Protein AF-A0A8T3XER1-F1 (afdb_monomer)

Nearest PDB structures (foldseek):
  1ex0-assembly1_B  TM=6.514E-01  e=1.470E-06  Homo sapiens
  5mhl-assembly2_B  TM=4.879E-01  e=1.100E-05  Homo sapiens
  4kty-assembly2_B  TM=4.426E-01  e=3.557E-06  Homo sapiens
  7som-assembly1_E  TM=2.832E-01  e=5.866E-04  Chlamydomonas reinhardtii
  7ad7-assembly1_A  TM=4.306E-01  e=9.629E-03  Homo sapiens

Foldseek 3Di:
DQQDPAKWAFKWKWKDQQLPDIRTDPDTPGIDGHPGDDDDDDDDDHPDFDKTWMKIKMWTATPNDIDIDMDTDIDGGDPPLLKDKDPWDFPDDFAQKTKIKIKMFRQDQAKQWQKWKWKDFQVDIDIDPDGDIAHHGGMDMDMDIDGHPDFAKGKMKIKMDSPVHIDIDIDIDGRAQKDKDDFDWPDADAQKTKTKIKIFGRDQAKQWFKWKWKAFQLPDIDTDPDGDIAHHGRMDMDIDIDGHPDWAKTWMKMWMDRPPHIDMDTDIDGHD

Secondary structure (DSSP, 8-state):
---SSS-EEEEEEEEE-SSS-EEEPSS-EEEE-TT-----------SSSEEEEEEEEEEEEETTEEEEEEEEEEEEES---SEEEEEEEEEEEETTEEEEEEEEEE-SSS-EEEEEEEEE-SS-EEE-SS-EEE-TT-EEEEEEEEE-SS-EEEEEEEEEE-SS-EEEEEEEEEE-SEEEEEEEEEEEETTEEEEEEEEEE-SSS-EEEEEEEEE-SSS-EEE-SS-EEE-TT-EEEEEEEEE-SSSEEEEEEEEEEETTEEEEEEEEEEE-

Structure (mmCIF, N/CA/C/O backbone):
data_AF-A0A8T3XER1-F1
#
_entry.id   AF-A0A8T3XER1-F1
#
loop_
_atom_site.group_PDB
_atom_site.id
_atom_site.type_symbol
_atom_site.label_atom_id
_atom_site.label_alt_id
_atom_site.label_comp_id
_atom_site.label_asym_id
_atom_site.label_entity_id
_atom_site.label_seq_id
_atom_site.pdbx_PDB_ins_code
_atom_site.Cartn_x
_atom_site.Cartn_y
_atom_site.Cartn_z
_atom_site.occupancy
_atom_site.B_iso_or_equiv
_atom_site.auth_seq_id
_atom_site.auth_comp_id
_atom_site.auth_asym_id
_atom_site.auth_atom_id
_atom_site.pdbx_PDB_model_num
ATOM 1 N N . MET A 1 1 ? 12.034 -6.762 -49.547 1.00 88.69 1 MET A N 1
ATOM 2 C CA . MET A 1 1 ? 11.365 -6.343 -50.797 1.00 88.69 1 MET A CA 1
ATOM 3 C C . MET A 1 1 ? 12.414 -6.376 -51.888 1.00 88.69 1 MET A C 1
ATOM 5 O O . MET A 1 1 ? 13.534 -5.979 -51.597 1.00 88.69 1 MET A O 1
ATOM 9 N N . ASN A 1 2 ? 12.094 -6.878 -53.079 1.00 94.44 2 ASN A N 1
ATOM 10 C CA . ASN A 1 2 ? 12.934 -6.652 -54.251 1.00 94.44 2 ASN A CA 1
ATOM 11 C C . ASN A 1 2 ? 12.568 -5.288 -54.853 1.00 94.44 2 ASN A C 1
ATOM 13 O O . ASN A 1 2 ? 11.586 -5.179 -55.578 1.00 94.44 2 ASN A O 1
ATOM 17 N N . ASP A 1 3 ? 13.325 -4.253 -54.511 1.00 93.25 3 ASP A N 1
ATOM 18 C CA . ASP A 1 3 ? 13.179 -2.882 -55.016 1.00 93.25 3 ASP A CA 1
ATOM 19 C C . ASP A 1 3 ? 14.066 -2.599 -56.246 1.00 93.25 3 ASP A C 1
ATOM 21 O O . ASP A 1 3 ? 14.159 -1.463 -56.712 1.00 93.25 3 ASP A O 1
ATOM 25 N N . GLY A 1 4 ? 14.723 -3.634 -56.784 1.00 92.69 4 GLY A N 1
ATOM 26 C CA . GLY A 1 4 ? 15.529 -3.554 -57.996 1.00 92.69 4 GLY A CA 1
ATOM 27 C C . GLY A 1 4 ? 14.704 -3.611 -59.285 1.00 92.69 4 GLY A C 1
ATOM 28 O O . GLY A 1 4 ? 13.484 -3.737 -59.282 1.00 92.69 4 GLY A O 1
ATOM 29 N N . ASN A 1 5 ? 15.394 -3.573 -60.429 1.00 95.38 5 ASN A N 1
ATOM 30 C CA . ASN A 1 5 ? 14.759 -3.563 -61.757 1.00 95.38 5 ASN A CA 1
ATOM 31 C C . ASN A 1 5 ? 14.621 -4.956 -62.400 1.00 95.38 5 ASN A C 1
ATOM 33 O O . ASN A 1 5 ? 14.103 -5.074 -63.510 1.00 95.38 5 ASN A O 1
ATOM 37 N N . THR A 1 6 ? 15.102 -6.012 -61.742 1.00 97.19 6 THR A N 1
ATOM 38 C CA . THR A 1 6 ? 15.007 -7.399 -62.221 1.00 97.19 6 THR A CA 1
ATOM 39 C C . THR A 1 6 ? 14.691 -8.360 -61.088 1.00 97.19 6 THR A C 1
ATOM 41 O O . THR A 1 6 ? 14.858 -8.028 -59.918 1.00 97.19 6 THR A O 1
ATOM 44 N N . ALA A 1 7 ? 14.218 -9.559 -61.436 1.00 97.19 7 ALA A N 1
ATOM 45 C CA . ALA A 1 7 ? 13.966 -10.604 -60.454 1.00 97.19 7 ALA A CA 1
ATOM 46 C C . ALA A 1 7 ? 15.263 -11.018 -59.739 1.00 97.19 7 ALA A C 1
ATOM 48 O O . ALA A 1 7 ? 16.323 -11.107 -60.366 1.00 97.19 7 ALA A O 1
ATOM 49 N N . VAL A 1 8 ? 15.149 -11.297 -58.442 1.00 98.00 8 VAL A N 1
ATOM 50 C CA . VAL A 1 8 ? 16.215 -11.886 -57.626 1.00 98.00 8 VAL A CA 1
ATOM 51 C C . VAL A 1 8 ? 15.850 -13.342 -57.375 1.00 98.00 8 VAL A C 1
ATOM 53 O O . VAL A 1 8 ? 14.725 -13.627 -56.969 1.00 98.00 8 VAL A O 1
ATOM 56 N N . VAL A 1 9 ? 16.776 -14.261 -57.627 1.00 97.69 9 VAL A N 1
ATOM 57 C CA . VAL A 1 9 ? 16.600 -15.705 -57.424 1.00 97.69 9 VAL A CA 1
ATOM 58 C C . VAL A 1 9 ? 17.562 -16.231 -56.370 1.00 97.69 9 VAL A C 1
ATOM 60 O O . VAL A 1 9 ? 18.525 -15.551 -56.018 1.00 97.69 9 VAL A O 1
ATOM 63 N N . ASP A 1 10 ? 17.301 -17.444 -55.888 1.00 96.62 10 ASP A N 1
ATOM 64 C CA . ASP A 1 10 ? 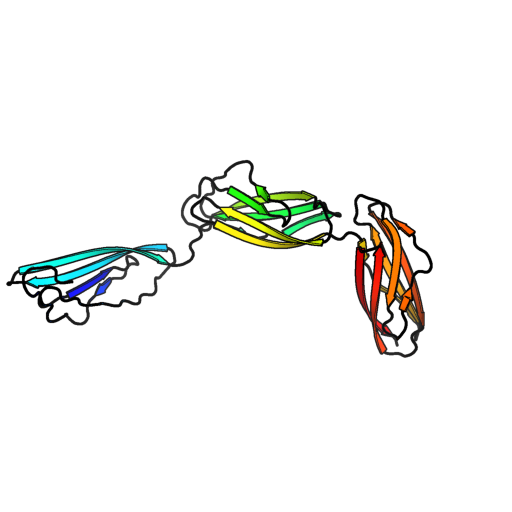18.176 -18.162 -54.953 1.00 96.62 10 ASP A CA 1
ATOM 65 C C . ASP A 1 10 ? 18.495 -17.354 -53.683 1.00 96.62 10 ASP A C 1
ATOM 67 O O . ASP A 1 10 ? 19.646 -17.166 -53.291 1.00 96.62 10 ASP A O 1
ATOM 71 N N . ILE A 1 11 ? 17.450 -16.793 -53.072 1.00 97.69 11 ILE A N 1
ATOM 72 C CA . ILE A 1 11 ? 17.601 -15.880 -51.942 1.00 97.69 11 ILE A CA 1
ATOM 73 C C . ILE A 1 11 ? 17.789 -16.690 -50.657 1.00 97.69 11 ILE A C 1
ATOM 75 O O . ILE A 1 11 ? 16.891 -17.415 -50.217 1.00 97.69 11 ILE A O 1
ATOM 79 N N . GLN A 1 12 ? 18.944 -16.502 -50.033 1.00 97.56 12 GLN A N 1
ATOM 80 C CA . GLN A 1 12 ? 19.301 -16.975 -48.702 1.00 97.56 12 GLN A CA 1
ATOM 81 C C . GLN A 1 12 ? 19.206 -15.839 -47.694 1.00 97.56 12 GLN A C 1
ATOM 83 O O . GLN A 1 12 ? 19.375 -14.668 -48.038 1.00 97.56 12 GLN A O 1
ATOM 88 N N . TRP A 1 13 ? 18.959 -16.175 -46.434 1.00 97.25 13 TRP A N 1
ATOM 89 C CA . TRP A 1 13 ? 18.904 -15.190 -45.363 1.00 97.25 13 TRP A CA 1
ATOM 90 C C . TRP A 1 13 ? 19.497 -15.739 -44.073 1.00 97.25 13 TRP A C 1
ATOM 92 O O . TRP A 1 13 ? 19.532 -16.947 -43.843 1.00 97.25 13 TRP A O 1
ATOM 102 N N . TRP A 1 14 ? 19.952 -14.832 -43.221 1.00 98.06 14 TRP A N 1
ATOM 103 C CA . TRP A 1 14 ? 20.307 -15.138 -41.844 1.00 98.06 14 TRP A CA 1
ATOM 104 C C . TRP A 1 14 ? 19.897 -13.992 -40.926 1.00 98.06 14 TRP A C 1
ATOM 106 O O . TRP A 1 14 ? 19.756 -12.840 -41.348 1.00 98.06 14 TRP A O 1
ATOM 116 N N . PHE A 1 15 ? 19.681 -14.331 -39.663 1.00 97.81 15 PHE A N 1
ATOM 117 C CA . PHE A 1 15 ? 19.321 -13.409 -38.602 1.00 97.81 15 PHE A CA 1
ATOM 118 C C . PHE A 1 15 ? 20.239 -13.640 -37.408 1.00 97.81 15 PHE A C 1
ATOM 120 O O . PHE A 1 15 ? 20.219 -14.704 -36.792 1.00 97.81 15 PHE A O 1
ATOM 127 N N . ASP A 1 16 ? 21.067 -12.649 -37.112 1.00 98.12 16 ASP A N 1
ATOM 128 C CA . ASP A 1 16 ? 21.936 -12.638 -35.942 1.00 98.12 16 ASP A CA 1
ATOM 129 C C . ASP A 1 16 ? 21.168 -12.022 -34.775 1.00 98.12 16 ASP A C 1
ATOM 131 O O . ASP A 1 16 ? 20.737 -10.865 -34.845 1.00 98.12 16 ASP A O 1
ATOM 135 N N . THR A 1 17 ? 20.957 -12.813 -33.722 1.00 96.69 17 THR A N 1
ATOM 136 C CA . THR A 1 17 ? 20.236 -12.375 -32.522 1.00 96.69 17 THR A CA 1
ATOM 137 C C . THR A 1 17 ? 21.099 -11.484 -31.633 1.00 96.69 17 THR A C 1
ATOM 139 O O . THR A 1 17 ? 20.572 -10.854 -30.718 1.00 96.69 17 THR A O 1
ATOM 142 N N . ASN A 1 18 ? 22.415 -11.436 -31.882 1.00 96.81 18 ASN A N 1
ATOM 143 C CA . ASN A 1 18 ? 23.423 -10.833 -31.016 1.00 96.81 18 ASN A CA 1
ATOM 144 C C . ASN A 1 18 ? 23.404 -11.394 -29.576 1.00 96.81 18 ASN A C 1
ATOM 146 O O . ASN A 1 18 ? 23.898 -10.765 -28.645 1.00 96.81 18 ASN A O 1
ATOM 150 N N . ASP A 1 19 ? 22.850 -12.599 -29.412 1.00 96.00 19 ASP A N 1
ATOM 151 C CA . ASP A 1 19 ? 22.822 -13.409 -28.189 1.00 96.00 19 ASP A CA 1
ATOM 152 C C . ASP A 1 19 ? 23.637 -14.698 -28.404 1.00 96.00 19 ASP A C 1
ATOM 154 O O . ASP A 1 19 ? 23.241 -15.806 -28.055 1.00 96.00 19 ASP A O 1
ATOM 158 N N . SER A 1 20 ? 24.778 -14.564 -29.088 1.00 95.38 20 SER A N 1
ATOM 159 C CA . SER A 1 20 ? 25.648 -15.679 -29.503 1.00 95.38 20 SER A CA 1
ATOM 160 C C . SER A 1 20 ? 24.972 -16.731 -30.400 1.00 95.38 20 SER A C 1
ATOM 162 O O . SER A 1 20 ? 25.466 -17.855 -30.515 1.00 95.38 20 SER A O 1
ATOM 164 N N . HIS A 1 21 ? 23.865 -16.379 -31.064 1.00 96.69 21 HIS A N 1
ATOM 165 C CA . HIS A 1 21 ? 23.119 -17.280 -31.938 1.00 96.69 21 HIS A CA 1
ATOM 166 C C . HIS A 1 21 ? 22.795 -16.631 -33.291 1.00 96.69 21 HIS A C 1
ATOM 168 O O . HIS A 1 21 ? 22.324 -15.499 -33.364 1.00 96.69 21 HIS A O 1
ATOM 174 N N . ILE A 1 22 ? 23.025 -17.373 -34.379 1.00 97.44 22 ILE A N 1
ATOM 175 C CA . ILE A 1 22 ? 22.662 -16.966 -35.743 1.00 97.44 22 ILE A CA 1
ATOM 176 C C . ILE A 1 22 ? 21.699 -17.999 -36.316 1.00 97.44 22 ILE A C 1
ATOM 178 O O . ILE A 1 22 ? 22.026 -19.182 -36.429 1.00 97.44 22 ILE A O 1
ATOM 182 N N . ILE A 1 23 ? 20.524 -17.530 -36.723 1.00 97.50 23 ILE A N 1
ATOM 183 C CA . ILE A 1 23 ? 19.476 -18.339 -37.341 1.00 97.50 23 ILE A CA 1
ATOM 184 C C . ILE A 1 23 ? 19.619 -18.208 -38.855 1.00 97.50 23 ILE A C 1
ATOM 186 O O . ILE A 1 23 ? 19.496 -17.115 -39.402 1.00 97.50 23 ILE A O 1
ATOM 190 N N . ASN A 1 24 ? 19.891 -19.317 -39.539 1.00 97.50 24 ASN A N 1
ATOM 191 C CA . ASN A 1 24 ? 20.076 -19.353 -40.991 1.00 97.50 24 ASN A CA 1
ATOM 192 C C . ASN A 1 24 ? 18.822 -19.882 -41.696 1.00 97.50 24 ASN A C 1
ATOM 194 O O . ASN A 1 24 ? 18.088 -20.705 -41.145 1.00 97.50 24 ASN A O 1
ATOM 198 N N . SER A 1 25 ? 18.615 -19.466 -42.945 1.00 95.19 25 SER A N 1
ATOM 199 C CA . SER A 1 25 ? 17.579 -20.019 -43.813 1.00 95.19 25 SER A CA 1
ATOM 200 C C . SER A 1 25 ? 17.773 -21.522 -44.013 1.00 95.19 25 SER A C 1
ATOM 202 O O . SER A 1 25 ? 18.847 -21.963 -44.421 1.00 95.19 25 SER A O 1
ATOM 204 N N . THR A 1 26 ? 16.722 -22.309 -43.788 1.00 92.12 26 THR A N 1
ATOM 205 C CA . THR A 1 26 ? 16.711 -23.754 -44.079 1.00 92.12 26 THR A CA 1
ATOM 206 C C . THR A 1 26 ? 16.239 -24.069 -45.497 1.00 92.12 26 THR A C 1
ATOM 208 O O . THR A 1 26 ? 16.515 -25.150 -46.014 1.00 92.12 26 THR A O 1
ATOM 211 N N . ILE A 1 27 ? 15.531 -23.130 -46.130 1.00 90.00 27 ILE A N 1
ATOM 212 C CA . ILE A 1 27 ? 15.025 -23.218 -47.500 1.00 90.00 27 ILE A CA 1
ATOM 213 C C . ILE A 1 27 ? 15.256 -21.865 -48.174 1.00 90.00 27 ILE A C 1
ATOM 215 O O . ILE A 1 27 ? 14.917 -20.822 -47.607 1.00 90.00 27 ILE A O 1
ATOM 219 N N . ASN A 1 28 ? 15.808 -21.890 -49.387 1.00 91.75 28 ASN A N 1
ATOM 220 C CA . ASN A 1 28 ? 16.001 -20.687 -50.191 1.00 91.75 28 ASN A CA 1
ATOM 221 C C . ASN A 1 28 ? 14.649 -20.202 -50.733 1.00 91.75 28 ASN A C 1
ATOM 223 O O . ASN A 1 28 ? 13.819 -20.998 -51.184 1.00 91.75 28 ASN A O 1
ATOM 227 N N . ILE A 1 29 ? 14.439 -18.887 -50.753 1.00 94.81 29 ILE A N 1
ATOM 228 C CA . ILE A 1 29 ? 13.314 -18.300 -51.482 1.00 94.81 29 ILE A CA 1
ATOM 229 C C . ILE A 1 29 ? 13.694 -18.328 -52.965 1.00 94.81 29 ILE A C 1
ATOM 231 O O . ILE A 1 29 ? 14.659 -17.689 -53.387 1.00 94.81 29 ILE A O 1
ATOM 235 N N . SER A 1 30 ? 12.953 -19.117 -53.742 1.00 93.62 30 SER A N 1
ATOM 236 C CA . SER A 1 30 ? 13.294 -19.446 -55.132 1.00 93.62 30 SER A CA 1
ATOM 237 C C . SER A 1 30 ? 13.417 -18.213 -56.030 1.00 93.62 30 SER A C 1
ATOM 239 O O . SER A 1 30 ? 14.391 -18.100 -56.775 1.00 93.62 30 SER A O 1
ATOM 241 N N . SER A 1 31 ? 12.471 -17.276 -55.935 1.00 96.38 31 SER A N 1
ATOM 242 C CA . SER A 1 31 ? 12.511 -16.006 -56.658 1.00 96.38 31 SER A CA 1
ATOM 243 C C . SER A 1 31 ? 11.628 -14.936 -56.021 1.00 96.38 31 SER A C 1
ATOM 245 O O . SER A 1 31 ? 10.566 -15.256 -55.493 1.00 96.38 31 SER A O 1
ATOM 247 N N . LEU A 1 32 ? 12.024 -13.672 -56.162 1.00 97.12 32 LEU A N 1
ATOM 248 C CA . LEU A 1 32 ? 11.175 -12.495 -55.978 1.00 97.12 32 LEU A CA 1
ATOM 249 C C . LEU A 1 32 ? 11.201 -11.655 -57.256 1.00 97.12 32 LEU A C 1
ATOM 251 O O . LEU A 1 32 ? 12.260 -11.152 -57.653 1.00 97.12 32 LEU A O 1
ATOM 255 N N . ALA A 1 33 ? 10.048 -11.475 -57.895 1.00 97.88 33 ALA A N 1
ATOM 256 C CA . ALA A 1 33 ? 9.898 -10.514 -58.979 1.00 97.88 33 ALA A CA 1
ATOM 257 C C . ALA A 1 33 ? 10.069 -9.075 -58.462 1.00 97.88 33 ALA A C 1
ATOM 259 O O . ALA A 1 33 ? 10.148 -8.817 -57.259 1.00 97.88 33 ALA A O 1
ATOM 260 N N . VAL A 1 34 ? 10.165 -8.123 -59.389 1.00 97.25 34 VAL A N 1
ATOM 261 C CA . VAL A 1 34 ? 10.262 -6.698 -59.048 1.00 97.25 34 VAL A CA 1
ATOM 262 C C . VAL A 1 34 ? 9.046 -6.289 -58.213 1.00 97.25 34 VAL A C 1
ATOM 264 O O . VAL A 1 34 ? 7.913 -6.599 -58.577 1.00 97.25 34 VAL A O 1
ATOM 267 N N . ASN A 1 35 ? 9.291 -5.588 -57.108 1.00 95.12 35 ASN A N 1
ATOM 268 C CA . ASN A 1 35 ? 8.325 -5.160 -56.092 1.00 95.12 35 ASN A CA 1
ATOM 269 C C . ASN A 1 35 ? 7.678 -6.278 -55.256 1.00 95.12 35 ASN A C 1
ATOM 271 O O . ASN A 1 35 ? 6.804 -5.990 -54.437 1.00 95.12 35 ASN A O 1
ATOM 275 N N . GLU A 1 36 ? 8.106 -7.535 -55.390 1.00 97.62 36 GLU A N 1
ATOM 276 C CA . GLU A 1 36 ? 7.633 -8.597 -54.503 1.00 97.62 36 GLU A CA 1
ATOM 277 C C . GLU A 1 36 ? 8.350 -8.586 -53.146 1.00 97.62 36 GLU A C 1
ATOM 279 O O . GLU A 1 36 ? 9.476 -8.097 -52.967 1.00 97.62 36 GLU A O 1
ATOM 284 N N . MET A 1 37 ? 7.670 -9.149 -52.150 1.00 95.44 37 MET A N 1
ATOM 285 C CA . MET A 1 37 ? 8.154 -9.262 -50.782 1.00 95.44 37 MET A CA 1
ATOM 286 C C . MET A 1 37 ? 8.060 -10.708 -50.315 1.00 95.44 37 MET A C 1
ATOM 288 O O . MET A 1 37 ? 7.047 -11.369 -50.517 1.00 95.44 37 MET A O 1
ATOM 292 N N . ALA A 1 38 ? 9.100 -11.160 -49.624 1.00 94.12 38 ALA A N 1
ATOM 293 C CA . ALA A 1 38 ? 9.028 -12.322 -48.756 1.00 94.12 38 ALA A CA 1
ATOM 294 C C . ALA A 1 38 ? 8.971 -11.854 -47.302 1.00 94.12 38 ALA A C 1
ATOM 296 O O . ALA A 1 38 ? 9.639 -10.883 -46.933 1.00 94.12 38 ALA A O 1
ATOM 297 N N . PHE A 1 39 ? 8.202 -12.572 -46.489 1.00 93.75 39 PHE A N 1
ATOM 298 C CA . PHE A 1 39 ? 8.164 -12.398 -45.044 1.00 93.75 39 PHE A CA 1
ATOM 299 C C . PHE A 1 39 ? 8.847 -13.590 -44.386 1.00 93.75 39 PHE A C 1
ATOM 301 O O . PHE A 1 39 ? 8.585 -14.738 -44.742 1.00 93.75 39 PHE A O 1
ATOM 308 N N . VAL A 1 40 ? 9.719 -13.302 -43.426 1.00 92.31 40 VAL A N 1
ATOM 309 C CA . VAL A 1 40 ? 10.370 -14.301 -42.582 1.00 92.31 40 VAL A CA 1
ATOM 310 C C . VAL A 1 40 ? 9.987 -13.975 -41.147 1.00 92.31 40 VAL A C 1
ATOM 312 O O . VAL A 1 40 ? 10.182 -12.847 -40.698 1.00 92.31 40 VAL A O 1
ATOM 315 N N . TYR A 1 41 ? 9.424 -14.957 -40.453 1.00 93.50 41 TYR A N 1
ATOM 316 C CA . TYR A 1 41 ? 9.078 -14.858 -39.040 1.00 93.50 41 TYR A CA 1
ATOM 317 C C . TYR A 1 41 ? 10.077 -15.681 -38.244 1.00 93.50 41 TYR A C 1
ATOM 319 O O . TYR A 1 41 ? 10.389 -16.812 -38.618 1.00 93.50 41 TYR A O 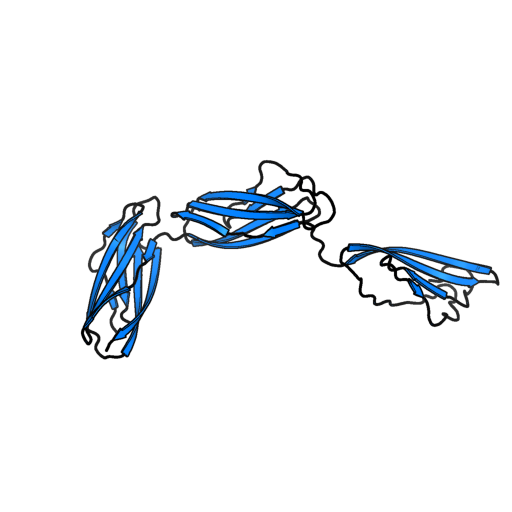1
ATOM 327 N N . ILE A 1 42 ? 10.587 -15.094 -37.169 1.00 93.69 42 ILE A N 1
ATOM 328 C CA . ILE A 1 42 ? 11.603 -15.702 -36.322 1.00 93.69 42 ILE A CA 1
ATOM 329 C C . ILE A 1 42 ? 11.103 -15.618 -34.892 1.00 93.69 42 ILE A C 1
ATOM 331 O O . ILE A 1 42 ? 10.774 -14.539 -34.405 1.00 93.69 42 ILE A O 1
ATOM 335 N N . GLU A 1 43 ? 11.056 -16.769 -34.240 1.00 94.62 43 GLU A N 1
ATOM 336 C CA . GLU A 1 43 ? 10.831 -16.884 -32.809 1.00 94.62 43 GLU A CA 1
ATOM 337 C C . GLU A 1 43 ? 12.159 -17.275 -32.163 1.00 94.62 43 GLU A C 1
ATOM 339 O O . GLU A 1 43 ? 12.836 -18.197 -32.623 1.00 94.62 43 GLU A O 1
ATOM 344 N N . TYR A 1 44 ? 12.560 -16.542 -31.130 1.00 95.62 44 TYR A N 1
ATOM 345 C CA . TYR A 1 44 ? 13.811 -16.780 -30.423 1.00 95.62 44 TYR A CA 1
ATOM 346 C C . TYR A 1 44 ? 13.647 -16.449 -28.940 1.00 95.62 44 TYR A C 1
ATOM 348 O O . TYR A 1 44 ? 13.154 -15.377 -28.588 1.00 95.62 44 TYR A O 1
ATOM 356 N N . ASN A 1 45 ? 14.088 -17.369 -28.082 1.00 94.12 45 ASN A N 1
ATOM 357 C CA . ASN A 1 45 ? 14.141 -17.174 -26.638 1.00 94.12 45 ASN A CA 1
ATOM 358 C C . ASN A 1 45 ? 15.550 -16.731 -26.257 1.00 94.12 45 ASN A C 1
ATOM 360 O O . ASN A 1 45 ? 16.483 -17.529 -26.318 1.00 94.12 45 ASN A O 1
ATOM 364 N N . TYR A 1 46 ? 15.686 -15.471 -25.863 1.00 93.38 46 TYR A N 1
ATOM 365 C CA . TYR A 1 46 ? 16.967 -14.921 -25.437 1.00 93.38 46 TYR A CA 1
ATOM 366 C C . TYR A 1 46 ? 17.445 -15.544 -24.126 1.00 93.38 46 TYR A C 1
ATOM 368 O O . TYR A 1 46 ? 16.650 -15.842 -23.231 1.00 93.38 46 TYR A O 1
ATOM 376 N N . SER A 1 47 ? 18.760 -15.719 -24.021 1.00 90.38 47 SER A N 1
ATOM 377 C CA . SER A 1 47 ? 19.417 -16.363 -22.884 1.00 90.38 47 SER A CA 1
ATOM 378 C C . SER A 1 47 ? 19.427 -15.504 -21.612 1.00 90.38 47 SER A C 1
ATOM 380 O O . SER A 1 47 ? 19.536 -16.039 -20.507 1.00 90.38 47 SER A O 1
ATOM 382 N N . SER A 1 48 ? 19.269 -14.183 -21.750 1.00 84.25 48 SER A N 1
ATOM 383 C CA . SER A 1 48 ? 19.184 -13.227 -20.646 1.00 84.25 48 SER A CA 1
ATOM 384 C C . SER A 1 48 ? 18.298 -12.028 -20.986 1.00 84.25 48 SER A C 1
ATOM 386 O O . SER A 1 48 ? 17.968 -11.777 -22.147 1.00 84.25 48 SER A O 1
ATOM 388 N N . SER A 1 49 ? 17.945 -11.244 -19.964 1.00 81.25 49 SER A N 1
ATOM 389 C CA . SER A 1 49 ? 17.449 -9.886 -20.179 1.00 81.25 49 SER A CA 1
ATOM 390 C C . SER A 1 49 ? 18.563 -8.985 -20.719 1.00 81.25 49 SER A C 1
ATOM 392 O O . SER A 1 49 ? 19.752 -9.260 -20.527 1.00 81.25 49 SER A O 1
ATOM 394 N N . GLY A 1 50 ? 18.187 -7.914 -21.415 1.00 79.38 50 GLY A N 1
ATOM 395 C CA . GLY A 1 50 ? 19.136 -6.961 -21.982 1.00 79.38 50 GLY A CA 1
ATOM 396 C C . GLY A 1 50 ? 18.655 -6.309 -23.273 1.00 79.38 50 GLY A C 1
ATOM 397 O O . GLY A 1 50 ? 17.517 -6.491 -23.699 1.00 79.38 50 GLY A O 1
ATOM 398 N N . SER A 1 51 ? 19.546 -5.534 -23.887 1.00 85.06 51 SER A N 1
ATOM 399 C CA . SER A 1 51 ? 19.337 -4.894 -25.187 1.00 85.06 51 SER A CA 1
ATOM 400 C C . SER A 1 51 ? 20.259 -5.530 -26.226 1.00 85.06 51 SER A C 1
ATOM 402 O O . SER A 1 51 ? 21.476 -5.579 -26.037 1.00 85.06 51 SER A O 1
ATOM 404 N N . PHE A 1 52 ? 19.678 -6.029 -27.315 1.00 92.19 52 PHE A N 1
ATOM 405 C CA . PHE A 1 52 ? 20.363 -6.808 -28.342 1.00 92.19 52 PHE A CA 1
ATOM 406 C C . PHE A 1 52 ? 20.259 -6.113 -29.701 1.00 92.19 52 PHE A C 1
ATOM 408 O O . PHE A 1 52 ? 19.161 -5.826 -30.181 1.00 92.19 52 PHE A O 1
ATOM 415 N N . ASN A 1 53 ? 21.400 -5.864 -30.347 1.00 95.06 53 ASN A N 1
ATOM 416 C CA . ASN A 1 53 ? 21.453 -5.295 -31.695 1.00 95.06 53 ASN A CA 1
ATOM 417 C C . ASN A 1 53 ? 21.322 -6.405 -32.737 1.00 95.06 53 ASN A C 1
ATOM 419 O O . ASN A 1 53 ? 22.319 -6.932 -33.227 1.00 95.06 53 ASN A O 1
ATOM 423 N N . VAL A 1 54 ? 20.087 -6.768 -33.058 1.00 97.12 54 VAL A N 1
ATOM 424 C CA . VAL A 1 54 ? 19.795 -7.822 -34.027 1.00 97.12 54 VAL A CA 1
ATOM 425 C C . VAL A 1 54 ? 20.080 -7.366 -35.454 1.00 97.12 54 VAL A C 1
ATOM 427 O O . VAL A 1 54 ? 19.898 -6.193 -35.806 1.00 97.12 54 VAL A O 1
ATOM 430 N N . LYS A 1 55 ? 20.487 -8.305 -36.309 1.00 97.88 55 LYS A N 1
ATOM 431 C CA . LYS A 1 55 ? 20.775 -8.036 -37.721 1.00 97.88 55 LYS A CA 1
ATOM 432 C C . LYS A 1 55 ? 20.130 -9.074 -38.625 1.00 97.88 55 LYS A C 1
ATOM 434 O O . LYS A 1 55 ? 20.457 -10.252 -38.556 1.00 97.88 55 LYS A O 1
ATOM 439 N N . ALA A 1 56 ? 19.285 -8.608 -39.537 1.00 97.25 56 ALA A N 1
ATOM 440 C CA . ALA A 1 56 ? 18.782 -9.398 -40.651 1.00 97.25 56 ALA A CA 1
ATOM 441 C C . ALA A 1 56 ? 19.662 -9.173 -41.885 1.00 97.25 56 ALA A C 1
ATOM 443 O O . ALA A 1 56 ? 20.020 -8.035 -42.206 1.00 97.25 56 ALA A O 1
ATOM 444 N N . ASN A 1 57 ? 19.982 -10.239 -42.609 1.00 97.75 57 ASN A N 1
ATOM 445 C CA . ASN A 1 57 ? 20.681 -10.181 -43.886 1.00 97.75 57 ASN A CA 1
ATOM 446 C C . ASN A 1 57 ? 20.012 -11.115 -44.892 1.00 97.75 57 ASN A C 1
ATOM 448 O O . ASN A 1 57 ? 19.596 -12.215 -44.537 1.00 97.75 57 ASN A O 1
ATOM 452 N N . ALA A 1 58 ? 19.944 -10.682 -46.146 1.00 97.44 58 ALA A N 1
ATOM 453 C CA . ALA A 1 58 ? 19.512 -11.507 -47.259 1.00 97.44 58 ALA A CA 1
ATOM 454 C C . ALA A 1 58 ? 20.484 -11.348 -48.426 1.00 97.44 58 ALA A C 1
ATOM 456 O O . ALA A 1 58 ? 20.908 -10.235 -48.735 1.00 97.44 58 ALA A O 1
ATOM 457 N N . THR A 1 59 ? 20.816 -12.458 -49.077 1.00 97.44 59 THR A N 1
ATOM 458 C CA . THR A 1 59 ? 21.675 -12.511 -50.260 1.00 97.44 59 THR A CA 1
ATOM 459 C C . THR A 1 59 ? 20.979 -13.325 -51.343 1.00 97.44 59 THR A C 1
ATOM 461 O O . THR A 1 59 ? 20.407 -14.362 -51.043 1.00 97.44 59 THR A O 1
ATOM 464 N N . GLY A 1 60 ? 21.011 -12.871 -52.592 1.00 97.06 60 GLY A N 1
ATOM 465 C CA . GLY A 1 60 ? 20.447 -13.593 -53.737 1.00 97.06 60 GLY A CA 1
ATOM 466 C C . GLY A 1 60 ? 21.182 -13.259 -55.031 1.00 97.06 60 GLY A C 1
ATOM 467 O O . GLY A 1 60 ? 22.186 -12.548 -55.013 1.00 97.06 60 GLY A O 1
ATOM 468 N N . ILE A 1 61 ? 20.686 -13.755 -56.162 1.00 97.44 61 ILE A N 1
ATOM 469 C CA . ILE A 1 61 ? 21.294 -13.579 -57.485 1.00 97.44 61 ILE A CA 1
ATOM 470 C C . ILE A 1 61 ? 20.352 -12.774 -58.385 1.00 97.44 61 ILE A C 1
ATOM 472 O O . ILE A 1 61 ? 19.205 -13.156 -58.594 1.00 97.44 61 ILE A O 1
ATOM 476 N N . SER A 1 62 ? 20.840 -11.684 -58.972 1.00 96.69 62 SER A N 1
ATOM 477 C CA . SER A 1 62 ? 20.139 -10.892 -59.989 1.00 96.69 62 SER A CA 1
ATOM 478 C C . SER A 1 62 ? 21.040 -10.754 -61.210 1.00 96.69 62 SER A C 1
ATOM 480 O O . SER A 1 62 ? 22.166 -10.297 -61.084 1.00 96.69 62 SER A O 1
ATOM 482 N N . GLN A 1 63 ? 20.581 -11.154 -62.400 1.00 94.75 63 GLN A N 1
ATOM 483 C CA . GLN A 1 63 ? 21.377 -11.084 -63.643 1.00 94.75 63 GLN A CA 1
ATOM 484 C C . GLN A 1 63 ? 22.788 -11.703 -63.516 1.00 94.75 63 GLN A C 1
ATOM 486 O O . GLN A 1 63 ? 23.774 -11.144 -63.993 1.00 94.75 63 GLN A O 1
ATOM 491 N N . SER A 1 64 ? 22.887 -12.856 -62.848 1.00 94.12 64 SER A N 1
ATOM 492 C CA . SER A 1 64 ? 24.153 -13.561 -62.575 1.00 94.12 64 SER A CA 1
ATOM 493 C C . SER A 1 64 ? 25.122 -12.839 -61.627 1.00 94.12 64 SER A C 1
ATOM 495 O O . SER A 1 64 ? 26.267 -13.269 -61.500 1.00 94.12 64 SER A O 1
ATOM 497 N N . THR A 1 65 ? 24.694 -11.777 -60.937 1.00 95.25 65 THR A N 1
ATOM 498 C CA . THR A 1 65 ? 25.473 -11.122 -59.879 1.00 95.25 65 THR A CA 1
ATOM 499 C C . THR A 1 65 ? 24.818 -11.311 -58.519 1.00 95.25 65 THR A C 1
ATOM 501 O O . THR A 1 65 ? 23.594 -11.322 -58.385 1.00 95.25 65 THR A O 1
ATOM 504 N N . THR A 1 66 ? 25.643 -11.480 -57.489 1.00 96.50 66 THR A N 1
ATOM 505 C CA . THR A 1 66 ? 25.173 -11.545 -56.107 1.00 96.50 66 THR A CA 1
ATOM 506 C C . THR A 1 66 ? 24.741 -10.158 -55.641 1.00 96.50 66 THR A C 1
ATOM 508 O O . THR A 1 66 ? 25.488 -9.191 -55.784 1.00 96.50 66 THR A O 1
ATOM 511 N N . THR A 1 67 ? 23.555 -10.069 -55.050 1.00 96.44 67 THR A N 1
ATOM 512 C CA . THR A 1 67 ? 23.050 -8.874 -54.369 1.00 96.44 67 THR A CA 1
ATOM 513 C C . THR A 1 67 ? 22.796 -9.186 -52.901 1.00 96.44 67 THR A C 1
ATOM 515 O O . THR A 1 67 ? 22.362 -10.290 -52.571 1.00 96.44 67 THR A O 1
ATOM 518 N N . THR A 1 68 ? 23.060 -8.221 -52.022 1.00 96.38 68 THR A N 1
ATOM 519 C CA . THR A 1 68 ? 22.909 -8.372 -50.572 1.00 96.38 68 THR A CA 1
ATOM 520 C C . THR A 1 68 ? 22.209 -7.154 -49.991 1.00 96.38 68 THR A C 1
ATOM 522 O O . THR A 1 68 ? 22.537 -6.017 -50.326 1.00 96.38 68 THR A O 1
ATOM 525 N N . ALA A 1 69 ? 21.290 -7.395 -49.064 1.00 95.94 69 ALA A N 1
ATOM 526 C CA . ALA A 1 69 ? 20.662 -6.373 -48.242 1.00 95.94 69 ALA A CA 1
ATOM 527 C C . ALA A 1 69 ? 20.792 -6.747 -46.762 1.00 95.94 69 ALA A C 1
ATOM 529 O O . ALA A 1 69 ? 20.798 -7.926 -46.402 1.00 95.94 69 ALA A O 1
ATOM 530 N N . SER A 1 70 ? 20.882 -5.748 -45.886 1.00 96.00 70 SER A N 1
ATOM 531 C CA . SER A 1 70 ? 20.855 -5.975 -44.441 1.00 96.00 70 SER A CA 1
ATOM 532 C C . SER A 1 70 ? 20.183 -4.842 -43.691 1.00 96.00 70 SER A C 1
ATOM 534 O O . SER A 1 70 ? 20.298 -3.687 -44.094 1.00 96.00 70 SER A O 1
ATOM 536 N N . LEU A 1 71 ? 19.564 -5.180 -42.566 1.00 96.44 71 LEU A N 1
ATOM 537 C CA . LEU A 1 71 ? 18.953 -4.237 -41.642 1.00 96.44 71 LEU A CA 1
ATOM 538 C C . LEU A 1 71 ? 19.365 -4.586 -40.213 1.00 96.44 71 LEU A C 1
ATOM 540 O O . LEU A 1 71 ? 19.381 -5.758 -39.839 1.00 96.44 71 LEU A O 1
ATOM 544 N N . THR A 1 72 ? 19.670 -3.567 -39.419 1.00 96.38 72 THR A N 1
ATOM 545 C CA . THR A 1 72 ? 19.922 -3.691 -37.981 1.00 96.38 72 THR A CA 1
ATOM 546 C C . THR A 1 72 ? 18.794 -3.042 -37.194 1.00 96.38 72 THR A C 1
ATOM 548 O O . THR A 1 72 ? 18.290 -1.991 -37.590 1.00 96.38 72 THR A O 1
ATOM 551 N N . SER A 1 73 ? 18.418 -3.648 -36.074 1.00 95.69 73 SER A N 1
ATOM 552 C CA . SER A 1 73 ? 17.452 -3.095 -35.126 1.00 95.69 73 SER A CA 1
ATOM 553 C C . SER A 1 73 ? 17.859 -3.455 -33.699 1.00 95.69 73 SER A C 1
ATOM 555 O O . SER A 1 73 ? 18.736 -4.292 -33.498 1.00 95.69 73 SER A O 1
ATOM 557 N N . THR A 1 74 ? 17.231 -2.831 -32.711 1.00 91.44 74 THR A N 1
ATOM 558 C CA . THR A 1 74 ? 17.481 -3.115 -31.297 1.00 91.44 74 THR A CA 1
ATOM 559 C C . THR A 1 74 ? 16.246 -3.771 -30.694 1.00 91.44 74 THR A C 1
ATOM 561 O O . THR A 1 74 ? 15.137 -3.260 -30.841 1.00 91.44 74 THR A O 1
ATOM 564 N N . VAL A 1 75 ? 16.442 -4.902 -30.018 1.00 90.38 75 VAL A N 1
ATOM 565 C CA . VAL A 1 75 ? 15.403 -5.637 -29.288 1.00 90.38 75 VAL A CA 1
ATOM 566 C C . VAL A 1 75 ? 15.749 -5.612 -27.804 1.00 90.38 75 VAL A C 1
ATOM 568 O O . VAL A 1 75 ? 16.849 -6.011 -27.426 1.00 90.38 75 VAL A O 1
ATOM 571 N N . THR A 1 76 ? 14.814 -5.168 -26.965 1.00 83.06 76 THR A N 1
ATOM 572 C CA . THR A 1 76 ? 14.962 -5.200 -25.502 1.00 83.06 76 THR A CA 1
ATOM 573 C C . THR A 1 76 ? 14.163 -6.363 -24.935 1.00 83.06 76 THR A C 1
ATOM 575 O O . THR A 1 76 ? 12.970 -6.493 -25.212 1.00 83.06 76 THR A O 1
ATOM 578 N N . VAL A 1 77 ? 14.816 -7.206 -24.140 1.00 83.94 77 VAL A N 1
ATOM 579 C CA . VAL A 1 77 ? 14.231 -8.401 -23.529 1.00 83.94 77 VAL A CA 1
ATOM 580 C C . VAL A 1 77 ? 14.248 -8.264 -22.013 1.00 83.94 77 VAL A C 1
ATOM 582 O O . VAL A 1 77 ? 15.293 -8.013 -21.416 1.00 83.94 77 VAL A O 1
ATOM 585 N N . GLY A 1 78 ? 13.084 -8.471 -21.395 1.00 66.19 78 GLY A N 1
ATOM 586 C CA . GLY A 1 78 ? 12.856 -8.282 -19.961 1.00 66.19 78 GLY A CA 1
ATOM 587 C C . GLY A 1 78 ? 12.632 -6.815 -19.569 1.00 66.19 78 GLY A C 1
ATOM 588 O O . GLY A 1 78 ? 13.159 -5.902 -20.202 1.00 66.19 78 GLY A O 1
ATOM 589 N N . ASN A 1 79 ? 11.863 -6.589 -18.495 1.00 56.47 79 ASN A N 1
ATOM 590 C CA . ASN A 1 79 ? 11.874 -5.317 -17.768 1.00 56.47 79 ASN A CA 1
ATOM 591 C C . ASN A 1 79 ? 13.209 -5.227 -17.030 1.00 56.47 79 ASN A C 1
ATOM 593 O O . ASN A 1 79 ? 13.315 -5.598 -15.866 1.00 56.47 79 ASN A O 1
ATOM 597 N N . VAL A 1 80 ? 14.255 -4.780 -17.712 1.00 54.88 80 VAL A N 1
ATOM 598 C CA . VAL A 1 80 ? 15.471 -4.328 -17.035 1.00 54.88 80 VAL A CA 1
ATOM 599 C C . VAL A 1 80 ? 15.223 -2.890 -16.595 1.00 54.88 80 VAL A C 1
ATOM 601 O O . VAL A 1 80 ? 15.837 -1.961 -17.107 1.00 54.88 80 VAL A O 1
ATOM 604 N N . THR A 1 81 ? 14.283 -2.686 -15.663 1.00 66.00 81 THR A N 1
ATOM 605 C CA . THR A 1 81 ? 14.412 -1.508 -14.811 1.00 66.00 81 THR A CA 1
ATOM 606 C C . THR A 1 81 ? 15.657 -1.783 -13.985 1.00 66.00 81 THR A C 1
ATOM 608 O O . THR A 1 81 ? 15.706 -2.716 -13.188 1.00 66.00 81 THR A O 1
ATOM 611 N N . SER A 1 82 ? 16.715 -1.009 -14.203 1.00 85.56 82 SER A N 1
ATOM 612 C CA . SER A 1 82 ? 17.919 -1.088 -13.370 1.00 85.56 82 SER A CA 1
ATOM 613 C C . SER A 1 82 ? 17.684 -0.519 -11.971 1.00 85.56 82 SER A C 1
ATOM 615 O O . SER A 1 82 ? 18.638 -0.287 -11.244 1.00 85.56 82 SER A O 1
ATOM 617 N N . LEU A 1 83 ? 16.431 -0.260 -11.603 1.00 93.69 83 LEU A N 1
ATOM 618 C CA . LEU A 1 83 ? 16.015 0.402 -10.388 1.00 93.69 83 LEU A CA 1
ATOM 619 C C . LEU A 1 83 ? 14.925 -0.431 -9.719 1.00 93.69 83 LEU A C 1
ATOM 621 O O . LEU A 1 83 ? 13.979 -0.845 -10.388 1.00 93.69 83 LEU A O 1
ATOM 625 N N . ASN A 1 84 ? 15.088 -0.661 -8.420 1.00 96.06 84 ASN A N 1
ATOM 626 C CA . ASN A 1 84 ? 14.160 -1.418 -7.591 1.00 96.06 84 ASN A CA 1
ATOM 627 C C . ASN A 1 84 ? 13.873 -0.645 -6.299 1.00 96.06 84 ASN A C 1
ATOM 629 O O . ASN A 1 84 ? 14.803 -0.395 -5.529 1.00 96.06 84 ASN A O 1
ATOM 633 N N . VAL A 1 85 ? 12.618 -0.281 -6.054 1.00 97.81 85 VAL A N 1
ATOM 634 C CA . VAL A 1 85 ? 12.124 0.268 -4.786 1.00 97.81 85 VAL A CA 1
ATOM 635 C C . VAL A 1 85 ? 11.585 -0.893 -3.956 1.00 97.81 85 VAL A C 1
ATOM 637 O O . VAL A 1 85 ? 10.841 -1.717 -4.463 1.00 97.81 85 VAL A O 1
ATOM 640 N N . TYR A 1 86 ? 11.984 -1.010 -2.692 1.00 97.81 86 TYR A N 1
ATOM 641 C CA . TYR A 1 86 ? 11.604 -2.151 -1.852 1.00 97.81 86 TYR A CA 1
ATOM 642 C C . TYR A 1 86 ? 11.630 -1.806 -0.357 1.00 97.81 86 TYR A C 1
ATOM 644 O O . TYR A 1 86 ? 12.020 -0.705 0.034 1.00 97.81 86 TYR A O 1
ATOM 652 N N . ASP A 1 87 ? 11.184 -2.744 0.484 1.00 97.88 87 ASP A N 1
ATOM 653 C CA . ASP A 1 87 ? 11.080 -2.606 1.947 1.00 97.88 87 ASP A CA 1
ATOM 654 C C . ASP A 1 87 ? 10.272 -1.377 2.409 1.00 97.88 87 ASP A C 1
ATOM 656 O O . ASP A 1 87 ? 10.519 -0.811 3.479 1.00 97.88 87 ASP A O 1
ATOM 660 N N . PHE A 1 88 ? 9.282 -0.958 1.612 1.00 98.56 88 PHE A N 1
ATOM 661 C CA . PHE A 1 88 ? 8.450 0.189 1.951 1.00 98.56 88 PHE A CA 1
ATOM 662 C C . PHE A 1 88 ? 7.538 -0.120 3.142 1.00 98.56 88 PHE A C 1
ATOM 664 O O . PHE A 1 88 ? 6.671 -0.992 3.086 1.00 98.56 88 PHE A O 1
ATOM 671 N N . SER A 1 89 ? 7.749 0.591 4.248 1.00 98.31 89 SER A N 1
ATOM 672 C CA . SER A 1 89 ? 7.090 0.317 5.523 1.00 98.31 89 SER A CA 1
ATOM 673 C C . SER A 1 89 ? 6.883 1.577 6.370 1.00 98.31 89 SER A C 1
ATOM 675 O O . SER A 1 89 ? 7.529 2.611 6.177 1.00 98.31 89 SER A O 1
ATOM 677 N N . VAL A 1 90 ? 5.962 1.484 7.334 1.00 97.94 90 VAL A N 1
ATOM 678 C CA . VAL A 1 90 ? 5.832 2.454 8.427 1.00 97.94 90 VAL A CA 1
ATOM 679 C C . VAL A 1 90 ? 6.819 2.054 9.520 1.00 97.94 90 VAL A C 1
ATOM 681 O O . VAL A 1 90 ? 6.695 0.982 10.110 1.00 97.94 90 VAL A O 1
ATOM 684 N N . LEU A 1 91 ? 7.782 2.926 9.805 1.00 97.38 91 LEU A N 1
ATOM 685 C CA . LEU A 1 91 ? 8.783 2.732 10.856 1.00 97.38 91 LEU A CA 1
ATOM 686 C C . LEU A 1 91 ? 8.269 3.189 12.226 1.00 97.38 91 LEU A C 1
ATOM 688 O O . LEU A 1 91 ? 8.625 2.619 13.255 1.00 97.38 91 LEU A O 1
ATOM 692 N N . TYR A 1 92 ? 7.443 4.236 12.240 1.00 95.31 92 TYR A N 1
ATOM 693 C CA . TYR A 1 92 ? 6.841 4.793 13.447 1.00 95.31 92 TYR A CA 1
ATOM 694 C C . TYR A 1 92 ? 5.508 5.456 13.118 1.00 95.31 92 TYR A C 1
ATOM 696 O O . TYR A 1 92 ? 5.370 6.106 12.084 1.00 95.31 92 TYR A O 1
ATOM 704 N N . GLN A 1 93 ? 4.540 5.336 14.023 1.00 90.62 93 GLN A N 1
ATOM 705 C CA . GLN A 1 93 ? 3.275 6.043 13.917 1.00 90.62 93 GLN A CA 1
ATOM 706 C C . GLN A 1 93 ? 2.766 6.450 15.297 1.00 90.62 93 GLN A C 1
ATOM 708 O O . GLN A 1 93 ? 2.660 5.632 16.210 1.00 90.62 93 GLN A O 1
ATOM 713 N N . ASN A 1 94 ? 2.399 7.721 15.421 1.00 84.12 94 ASN A N 1
ATOM 714 C CA . ASN A 1 94 ? 1.721 8.270 16.582 1.00 84.12 94 ASN A CA 1
ATOM 715 C C . ASN A 1 94 ? 0.708 9.305 16.106 1.00 84.12 94 ASN A C 1
ATOM 717 O O . ASN A 1 94 ? 1.091 10.356 15.592 1.00 84.12 94 ASN A O 1
ATOM 721 N N . SER A 1 95 ? -0.585 9.024 16.287 1.00 84.69 95 SER A N 1
ATOM 722 C CA . SER A 1 95 ? -1.640 9.876 15.742 1.00 84.69 95 SER A CA 1
ATOM 723 C C . SER A 1 95 ? -1.517 9.977 14.212 1.00 84.69 95 SER A C 1
ATOM 725 O O . SER A 1 95 ? -1.393 8.975 13.507 1.00 84.69 95 SER A O 1
ATOM 727 N N . THR A 1 96 ? -1.528 11.216 13.736 1.00 89.62 96 THR A N 1
ATOM 728 C CA . THR A 1 96 ? -1.314 11.698 12.379 1.00 89.62 96 THR A CA 1
ATOM 729 C C . THR A 1 96 ? 0.154 11.750 11.974 1.00 89.62 96 THR A C 1
ATOM 731 O O . THR A 1 96 ? 0.424 11.904 10.789 1.00 89.62 96 THR A O 1
ATOM 734 N N . LEU A 1 97 ? 1.102 11.636 12.911 1.00 93.00 97 LEU A N 1
ATOM 735 C CA . LEU A 1 97 ? 2.529 11.624 12.604 1.00 93.00 97 LEU A CA 1
ATOM 736 C C . LEU A 1 97 ? 2.962 10.210 12.213 1.00 93.00 97 LEU A C 1
ATOM 738 O O . LEU A 1 97 ? 2.833 9.279 13.011 1.00 93.00 97 LEU A O 1
ATOM 742 N N . VAL A 1 98 ? 3.488 10.060 11.001 1.00 96.44 98 VAL A N 1
ATOM 743 C CA . VAL A 1 98 ? 3.948 8.787 10.442 1.00 96.44 98 VAL A CA 1
ATOM 744 C C . VAL A 1 98 ? 5.355 8.965 9.887 1.00 96.44 98 VAL A C 1
ATOM 746 O O . VAL A 1 98 ? 5.620 9.906 9.142 1.00 96.44 98 VAL A O 1
ATOM 749 N N . VAL A 1 99 ? 6.252 8.049 10.239 1.00 98.00 99 VAL A N 1
ATOM 750 C CA . VAL A 1 99 ? 7.595 7.952 9.666 1.00 98.00 99 VAL A CA 1
ATOM 751 C C . VAL A 1 99 ? 7.637 6.738 8.753 1.00 98.00 99 VAL A C 1
ATOM 753 O O . VAL A 1 99 ? 7.360 5.617 9.180 1.00 98.00 99 VAL A O 1
ATOM 756 N N . PHE A 1 100 ? 7.996 6.977 7.502 1.00 98.44 100 PHE A N 1
ATOM 757 C CA . PHE A 1 100 ? 8.143 5.983 6.451 1.00 98.44 100 PHE A CA 1
ATOM 758 C C . PHE A 1 100 ? 9.605 5.606 6.261 1.00 98.44 100 PHE A C 1
ATOM 760 O O . PHE A 1 100 ? 10.489 6.436 6.481 1.00 98.44 100 PHE A O 1
ATOM 767 N N . GLY A 1 101 ? 9.842 4.382 5.799 1.00 98.31 101 GLY A N 1
ATOM 768 C CA . GLY A 1 101 ? 11.144 3.908 5.346 1.00 98.31 101 GLY A CA 1
ATOM 769 C C . GLY A 1 101 ? 11.004 3.084 4.077 1.00 98.31 101 GLY A C 1
ATOM 770 O O . GLY A 1 101 ? 10.065 2.300 3.978 1.00 98.31 101 GLY A O 1
ATOM 771 N N . PHE A 1 102 ? 11.909 3.262 3.120 1.00 98.62 102 PHE A N 1
ATOM 772 C CA . PHE A 1 102 ? 12.031 2.403 1.940 1.00 98.62 102 PHE A CA 1
ATOM 773 C C . PHE A 1 102 ? 13.464 2.418 1.406 1.00 98.62 102 PHE A C 1
ATOM 775 O O . PHE A 1 102 ? 14.242 3.333 1.681 1.00 98.62 102 PHE A O 1
ATOM 782 N N . SER A 1 103 ? 13.801 1.400 0.627 1.00 98.50 103 SER A N 1
ATOM 783 C CA . SER A 1 103 ? 15.104 1.243 -0.007 1.00 98.50 103 SER A CA 1
ATOM 784 C C . SER A 1 103 ? 14.985 1.377 -1.520 1.00 98.50 103 SER A C 1
ATOM 786 O O . SER A 1 103 ? 13.965 1.029 -2.109 1.00 98.50 103 SER A O 1
ATOM 788 N N . ILE A 1 104 ? 16.047 1.863 -2.152 1.00 98.19 104 ILE A N 1
ATOM 789 C CA . ILE A 1 104 ? 16.184 1.955 -3.604 1.00 98.19 104 ILE A CA 1
ATOM 790 C C . ILE A 1 104 ? 17.492 1.269 -3.981 1.00 98.19 104 ILE A C 1
ATOM 792 O O . ILE A 1 104 ? 18.533 1.655 -3.461 1.00 98.19 104 ILE A O 1
ATOM 796 N N . ASN A 1 105 ? 17.464 0.280 -4.869 1.00 97.06 105 ASN A N 1
ATOM 797 C CA . ASN A 1 105 ? 18.650 -0.453 -5.315 1.00 97.06 105 ASN A CA 1
ATOM 798 C C . ASN A 1 105 ? 18.837 -0.323 -6.826 1.00 97.06 105 ASN A C 1
ATOM 800 O O . ASN A 1 105 ? 17.882 -0.484 -7.590 1.00 97.06 105 ASN A O 1
ATOM 804 N N . ASN A 1 106 ? 20.077 -0.084 -7.250 1.00 95.94 106 ASN A N 1
ATOM 805 C CA . ASN A 1 106 ? 20.46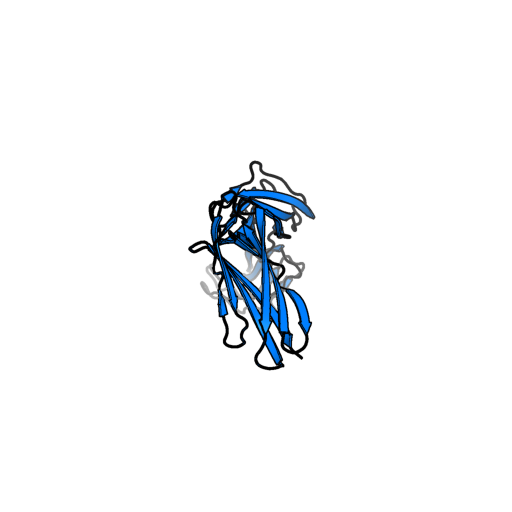4 -0.230 -8.644 1.00 95.94 106 ASN A CA 1
ATOM 806 C C . ASN A 1 106 ? 20.720 -1.711 -8.960 1.00 95.94 106 ASN A C 1
ATOM 808 O O . ASN A 1 106 ? 21.790 -2.247 -8.679 1.00 95.94 106 ASN A O 1
ATOM 812 N N . THR A 1 107 ? 19.744 -2.379 -9.564 1.00 94.12 107 THR A N 1
ATOM 813 C CA . THR A 1 107 ? 19.822 -3.796 -9.958 1.00 94.12 107 THR A CA 1
ATOM 814 C C . THR A 1 107 ? 20.493 -4.008 -11.319 1.00 94.12 107 THR A C 1
ATOM 816 O O . THR A 1 107 ? 20.661 -5.148 -11.757 1.00 94.12 107 THR A O 1
ATOM 819 N N . GLY A 1 108 ? 20.862 -2.926 -12.013 1.00 89.00 108 GLY A N 1
ATOM 820 C CA . GLY A 1 108 ? 21.499 -2.967 -13.324 1.00 89.00 108 GLY A CA 1
ATOM 821 C C . GLY A 1 108 ? 23.011 -3.196 -13.280 1.00 89.00 108 GLY A C 1
ATOM 822 O O . GLY A 1 108 ? 23.624 -3.399 -12.236 1.00 89.00 108 GLY A O 1
ATOM 823 N N . THR A 1 109 ? 23.635 -3.136 -14.459 1.00 86.12 109 THR A N 1
ATOM 824 C CA . THR A 1 109 ? 25.090 -3.313 -14.640 1.00 86.12 109 THR A CA 1
ATOM 825 C C . THR A 1 109 ? 25.842 -2.005 -14.897 1.00 86.12 109 THR A C 1
ATOM 827 O O . THR A 1 109 ? 27.058 -2.028 -15.082 1.00 86.12 109 THR A O 1
ATOM 830 N N . ILE A 1 110 ? 25.141 -0.869 -14.940 1.00 87.88 110 ILE A N 1
ATOM 831 C CA . ILE A 1 110 ? 25.711 0.469 -15.151 1.00 87.88 110 ILE A CA 1
ATOM 832 C C . ILE A 1 110 ? 25.403 1.376 -13.959 1.00 87.88 110 ILE A C 1
ATOM 834 O O . ILE A 1 110 ? 24.453 1.127 -13.221 1.00 87.88 110 ILE A O 1
ATOM 838 N N . ASN A 1 111 ? 26.191 2.435 -13.774 1.00 92.56 111 ASN A N 1
ATOM 839 C CA . ASN A 1 111 ? 25.869 3.462 -12.783 1.00 92.56 111 ASN A CA 1
ATOM 840 C C . ASN A 1 111 ? 24.607 4.220 -13.217 1.00 92.56 111 ASN A C 1
ATOM 842 O O . ASN A 1 111 ? 24.515 4.616 -14.381 1.00 92.56 111 ASN A O 1
ATOM 846 N N . LEU A 1 112 ? 23.692 4.467 -12.282 1.00 94.50 112 LEU A N 1
ATOM 847 C CA . LEU A 1 112 ? 22.571 5.384 -12.484 1.00 94.50 112 LEU A CA 1
ATOM 848 C C . LEU A 1 112 ? 22.950 6.744 -11.926 1.00 94.50 112 LEU A C 1
ATOM 850 O O . LEU A 1 112 ? 23.526 6.825 -10.839 1.00 94.50 112 LEU A O 1
ATOM 854 N N . THR A 1 113 ? 22.639 7.794 -12.676 1.00 95.12 113 THR A N 1
ATOM 855 C CA . THR A 1 113 ? 22.921 9.173 -12.284 1.00 95.12 113 THR A CA 1
ATOM 856 C C . THR A 1 113 ? 21.649 9.992 -12.233 1.00 95.12 113 THR A C 1
ATOM 858 O O . THR A 1 113 ? 20.673 9.662 -12.901 1.00 95.12 113 THR A O 1
ATOM 861 N N . ASN A 1 114 ? 21.660 11.082 -11.466 1.00 95.44 114 ASN A N 1
ATOM 862 C CA . ASN A 1 114 ? 20.486 11.945 -11.285 1.00 95.44 114 ASN A CA 1
ATOM 863 C C . ASN A 1 114 ? 19.267 11.203 -10.710 1.00 95.44 114 ASN A C 1
ATOM 865 O O . ASN A 1 114 ? 18.123 11.541 -11.024 1.00 95.44 114 ASN A O 1
ATOM 869 N N . LEU A 1 115 ? 19.506 10.193 -9.874 1.00 96.75 115 LEU A N 1
ATOM 870 C CA . LEU A 1 115 ? 18.446 9.459 -9.209 1.00 96.75 115 LEU A CA 1
ATOM 871 C C . LEU A 1 115 ? 17.678 10.407 -8.287 1.00 96.75 115 LEU A C 1
ATOM 873 O O . LEU A 1 115 ? 18.251 11.051 -7.405 1.00 96.75 115 LEU A O 1
ATOM 877 N N . ASN A 1 116 ? 16.371 10.454 -8.486 1.00 97.62 116 ASN A N 1
ATOM 878 C CA . ASN A 1 116 ? 15.419 11.188 -7.678 1.00 97.62 116 ASN A CA 1
ATOM 879 C C . ASN A 1 116 ? 14.452 10.205 -7.010 1.00 97.62 116 ASN A C 1
ATOM 881 O O . ASN A 1 116 ? 14.199 9.118 -7.533 1.00 97.62 116 ASN A O 1
ATOM 885 N N . TRP A 1 117 ? 13.887 10.598 -5.874 1.00 97.88 117 TRP A N 1
ATOM 886 C CA . TRP A 1 117 ? 12.841 9.847 -5.194 1.00 97.88 117 TRP A CA 1
ATOM 887 C C . TRP A 1 117 ? 11.696 10.759 -4.769 1.00 97.88 117 TRP A C 1
ATOM 889 O O . TRP A 1 117 ? 11.858 11.963 -4.553 1.00 97.88 117 TRP A O 1
ATOM 899 N N . SER A 1 118 ? 10.518 10.166 -4.629 1.00 98.50 118 SER A N 1
ATOM 900 C CA . SER A 1 118 ? 9.346 10.834 -4.079 1.00 98.50 118 SER A CA 1
ATOM 901 C C . SER A 1 118 ? 8.531 9.884 -3.218 1.00 98.50 118 SER A C 1
ATOM 903 O O . SER A 1 118 ? 8.443 8.696 -3.510 1.00 98.50 118 SER A O 1
ATOM 905 N N . LEU A 1 119 ? 7.889 10.428 -2.194 1.00 98.69 119 LEU A N 1
ATOM 906 C CA . LEU A 1 119 ? 6.898 9.750 -1.379 1.00 98.69 119 LEU A CA 1
ATOM 907 C C . LEU A 1 119 ? 5.578 10.512 -1.490 1.00 98.69 119 LEU A C 1
ATOM 909 O O . LEU A 1 119 ? 5.431 11.595 -0.926 1.00 98.69 119 LEU A O 1
ATOM 913 N N . ASN A 1 120 ? 4.615 9.945 -2.208 1.00 98.56 120 ASN A N 1
ATOM 914 C CA . ASN A 1 120 ? 3.240 10.423 -2.200 1.00 98.56 120 ASN A CA 1
ATOM 915 C C . ASN A 1 120 ? 2.514 9.787 -1.013 1.00 98.56 120 ASN A C 1
ATOM 917 O O . ASN A 1 120 ? 2.376 8.574 -0.960 1.00 98.56 120 ASN A O 1
ATOM 921 N N . THR A 1 121 ? 2.046 10.575 -0.057 1.00 98.06 121 THR A N 1
ATOM 922 C CA . THR A 1 121 ? 1.369 10.087 1.156 1.00 98.06 121 THR A CA 1
ATOM 923 C C . THR A 1 121 ? -0.123 9.822 0.934 1.00 98.06 121 THR A C 1
ATOM 925 O O . THR A 1 121 ? -0.833 9.418 1.846 1.00 98.06 121 THR A O 1
ATOM 928 N N . GLY A 1 122 ? -0.633 10.076 -0.272 1.00 96.94 122 GLY A N 1
ATOM 929 C CA . GLY A 1 122 ? -2.058 10.115 -0.592 1.00 96.94 122 GLY A CA 1
ATOM 930 C C . GLY A 1 122 ? -2.689 11.495 -0.374 1.00 96.94 122 GLY A C 1
ATOM 931 O O . GLY A 1 122 ? -3.774 11.752 -0.891 1.00 96.94 122 GLY A O 1
ATOM 932 N N . THR A 1 123 ? -2.012 12.400 0.341 1.00 96.50 123 THR A N 1
ATOM 933 C CA . THR A 1 123 ? -2.444 13.798 0.535 1.00 96.50 123 THR A CA 1
ATOM 934 C C . THR A 1 123 ? -1.433 14.813 0.019 1.00 96.50 123 THR A C 1
ATOM 936 O O . THR A 1 123 ? -1.821 15.905 -0.387 1.00 96.50 123 THR A O 1
ATOM 939 N N . GLU A 1 124 ? -0.148 14.467 0.016 1.00 97.56 124 GLU A N 1
ATOM 940 C CA . GLU A 1 124 ? 0.947 15.332 -0.415 1.00 97.56 124 GLU A CA 1
ATOM 941 C C . GLU A 1 124 ? 2.084 14.494 -1.003 1.00 97.56 124 GLU A C 1
ATOM 943 O O . GLU A 1 124 ? 2.161 13.290 -0.777 1.00 97.56 124 GLU A O 1
ATOM 948 N N . THR A 1 125 ? 2.969 15.116 -1.782 1.00 98.12 125 THR A N 1
ATOM 949 C CA . THR A 1 125 ? 4.183 14.463 -2.282 1.00 98.12 125 THR A CA 1
ATOM 950 C C . THR A 1 125 ? 5.414 15.122 -1.684 1.00 98.12 125 THR A C 1
ATOM 952 O O . THR A 1 125 ? 5.669 16.300 -1.919 1.00 98.12 125 THR A O 1
ATOM 955 N N . ILE A 1 126 ? 6.187 14.338 -0.938 1.00 98.00 126 ILE A N 1
ATOM 956 C CA . ILE A 1 126 ? 7.522 14.694 -0.462 1.00 98.00 126 ILE A CA 1
ATOM 957 C C . ILE A 1 126 ? 8.509 14.281 -1.552 1.00 98.00 126 ILE A C 1
ATOM 959 O O . ILE A 1 126 ? 8.463 13.146 -2.021 1.00 98.00 126 ILE A O 1
ATOM 963 N N . THR A 1 127 ? 9.397 15.175 -1.966 1.00 96.06 127 THR A N 1
ATOM 964 C CA . THR A 1 127 ? 10.410 14.897 -2.995 1.00 96.06 127 THR A CA 1
ATOM 965 C C . THR A 1 127 ? 11.811 14.981 -2.415 1.00 96.06 127 THR A C 1
ATOM 967 O O . THR A 1 127 ? 12.035 15.697 -1.437 1.00 96.06 127 THR A O 1
ATOM 970 N N . ALA A 1 128 ? 12.764 14.295 -3.042 1.00 94.88 128 ALA A N 1
ATOM 971 C CA . ALA A 1 128 ? 14.168 14.465 -2.709 1.00 94.88 128 ALA A CA 1
ATOM 972 C C . ALA A 1 128 ? 14.595 15.934 -2.869 1.00 94.88 128 ALA A C 1
ATOM 974 O O . ALA A 1 128 ? 14.190 16.621 -3.809 1.00 94.88 128 ALA A O 1
ATOM 975 N N . ASN A 1 129 ? 15.440 16.405 -1.953 1.00 92.69 129 ASN A N 1
ATOM 976 C CA . ASN A 1 129 ? 16.028 17.746 -2.027 1.00 92.69 129 ASN A CA 1
ATOM 977 C C . ASN A 1 129 ? 17.313 17.775 -2.865 1.00 92.69 129 ASN A C 1
ATOM 979 O O . ASN A 1 129 ? 17.755 18.841 -3.286 1.00 92.69 129 ASN A O 1
ATOM 983 N N . GLU A 1 130 ? 17.914 16.609 -3.086 1.00 93.31 130 GLU A N 1
ATOM 984 C CA . GLU A 1 130 ? 19.148 16.423 -3.837 1.00 93.31 130 GLU A CA 1
ATOM 985 C C . GLU A 1 130 ? 19.017 15.171 -4.704 1.00 93.31 130 GLU A C 1
ATOM 987 O O . GLU A 1 130 ? 18.226 14.274 -4.406 1.00 93.31 130 GLU A O 1
ATOM 992 N N . LEU A 1 131 ? 19.779 15.143 -5.794 1.00 95.38 131 LEU A N 1
ATOM 993 C CA . LEU A 1 131 ? 19.886 13.984 -6.671 1.00 95.38 131 LEU A CA 1
ATOM 994 C C . LEU A 1 131 ? 21.084 13.136 -6.250 1.00 95.38 131 LEU A C 1
ATOM 996 O O . LEU A 1 131 ? 22.085 13.670 -5.770 1.00 95.38 131 LEU A O 1
ATOM 1000 N N . PHE A 1 132 ? 20.998 11.829 -6.477 1.00 94.44 132 PHE A N 1
ATOM 1001 C CA . PHE A 1 132 ? 22.041 10.881 -6.093 1.00 94.44 132 PHE A CA 1
ATOM 1002 C C . PHE A 1 132 ? 22.494 10.042 -7.284 1.00 94.44 132 PHE A C 1
ATOM 1004 O O . PHE A 1 132 ? 21.744 9.826 -8.234 1.00 94.44 132 PHE A O 1
ATOM 1011 N N . ASP A 1 133 ? 23.709 9.517 -7.198 1.00 95.62 133 ASP A N 1
ATOM 1012 C CA . ASP A 1 133 ? 24.214 8.521 -8.136 1.00 95.62 133 ASP A CA 1
ATOM 1013 C C . ASP A 1 133 ? 24.353 7.185 -7.401 1.00 95.62 133 ASP A C 1
ATOM 1015 O O . ASP A 1 133 ? 24.707 7.155 -6.222 1.00 95.62 133 ASP A O 1
ATOM 1019 N N . THR A 1 134 ? 24.092 6.076 -8.091 1.00 96.19 134 THR A N 1
ATOM 1020 C CA . THR A 1 134 ? 24.229 4.724 -7.529 1.00 96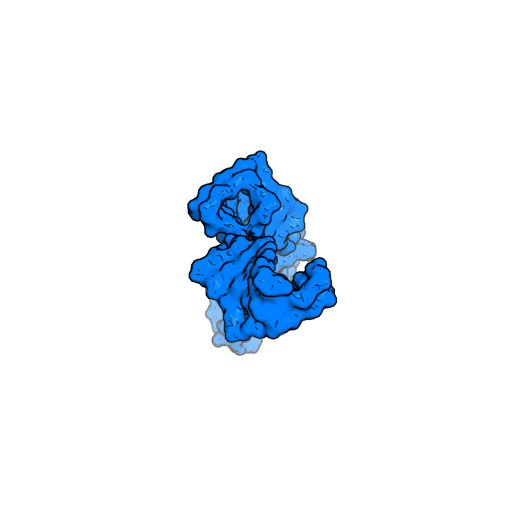.19 134 THR A CA 1
ATOM 1021 C C . THR A 1 134 ? 25.008 3.826 -8.475 1.00 96.19 134 THR A C 1
ATOM 1023 O O . THR A 1 134 ? 24.754 3.771 -9.682 1.00 96.19 134 THR A O 1
ATOM 1026 N N . LYS A 1 135 ? 25.973 3.088 -7.936 1.00 96.44 135 LYS A N 1
ATOM 1027 C CA . LYS A 1 135 ? 26.685 2.033 -8.665 1.00 96.44 135 LYS A CA 1
ATOM 1028 C C . LYS A 1 135 ? 25.843 0.754 -8.725 1.00 96.44 135 LYS A C 1
ATOM 1030 O O . LYS A 1 135 ? 24.926 0.597 -7.923 1.00 96.44 135 LYS A O 1
ATOM 1035 N N . PRO A 1 136 ? 26.158 -0.186 -9.631 1.00 94.06 136 PRO A N 1
ATOM 1036 C CA . PRO A 1 136 ? 25.547 -1.511 -9.630 1.00 94.06 136 PRO A CA 1
ATOM 1037 C C . PRO A 1 136 ? 25.558 -2.161 -8.243 1.00 94.06 136 PRO A C 1
ATOM 1039 O O . PRO A 1 136 ? 26.612 -2.259 -7.610 1.00 94.06 136 PRO A O 1
ATOM 1042 N N . ASN A 1 137 ? 24.394 -2.642 -7.808 1.00 92.62 137 ASN A N 1
ATOM 1043 C CA . ASN A 1 137 ? 24.114 -3.239 -6.497 1.00 92.62 137 ASN A CA 1
ATOM 1044 C C . ASN A 1 137 ? 24.293 -2.301 -5.291 1.00 92.62 137 ASN A C 1
ATOM 1046 O O . ASN A 1 137 ? 24.376 -2.769 -4.154 1.00 92.62 137 ASN A O 1
ATOM 1050 N N . GLU A 1 138 ? 24.385 -0.991 -5.511 1.00 97.62 138 GLU A N 1
ATOM 1051 C CA . GLU A 1 138 ? 24.350 -0.005 -4.436 1.00 97.62 138 GLU A CA 1
ATOM 1052 C C . GLU A 1 138 ? 22.902 0.322 -4.072 1.00 97.62 138 GLU A C 1
ATOM 1054 O O . GLU A 1 138 ? 22.045 0.485 -4.944 1.00 97.62 138 GLU A O 1
ATOM 1059 N N . SER A 1 139 ? 22.637 0.419 -2.769 1.00 96.56 139 SER A N 1
ATOM 1060 C CA . SER A 1 139 ? 21.314 0.740 -2.244 1.00 96.56 139 SER A CA 1
ATOM 1061 C C . SER A 1 139 ? 21.333 2.026 -1.429 1.00 96.56 139 SER A C 1
ATOM 1063 O O . SER A 1 139 ? 22.250 2.267 -0.644 1.00 96.56 139 SER A O 1
ATOM 1065 N N . ILE A 1 140 ? 20.284 2.826 -1.588 1.00 96.69 140 ILE A N 1
ATOM 1066 C CA . ILE A 1 140 ? 19.997 4.011 -0.784 1.00 96.69 140 ILE A CA 1
ATOM 1067 C C . ILE A 1 140 ? 18.818 3.681 0.122 1.00 96.69 140 ILE A C 1
ATOM 1069 O O . ILE A 1 140 ? 17.828 3.112 -0.332 1.00 96.69 140 ILE A O 1
ATOM 1073 N N . PHE A 1 141 ? 18.912 4.070 1.390 1.00 97.62 141 PHE A N 1
ATOM 1074 C CA . PHE A 1 141 ? 17.796 4.010 2.325 1.00 97.62 141 PHE A CA 1
ATOM 1075 C C . PHE A 1 141 ? 17.214 5.408 2.528 1.00 97.62 141 PHE A C 1
ATOM 1077 O O . PHE A 1 141 ? 17.942 6.348 2.852 1.00 97.62 141 PHE A O 1
ATOM 1084 N N . VAL A 1 142 ? 15.902 5.535 2.353 1.00 97.62 142 VAL A N 1
ATOM 1085 C CA . VAL A 1 142 ? 15.154 6.780 2.519 1.00 97.62 142 VAL A CA 1
ATOM 1086 C C . VAL A 1 142 ? 14.244 6.646 3.729 1.00 97.62 142 VAL A C 1
ATOM 1088 O O . VAL A 1 142 ? 13.521 5.662 3.865 1.00 97.62 142 VAL A O 1
ATOM 1091 N N . PHE A 1 143 ? 14.242 7.666 4.584 1.00 96.44 143 PHE A N 1
ATOM 1092 C CA . PHE A 1 143 ? 13.223 7.844 5.610 1.00 96.44 143 PHE A CA 1
ATOM 1093 C C . PHE A 1 143 ? 12.593 9.228 5.479 1.00 96.44 143 PHE A C 1
ATOM 1095 O O . PHE A 1 143 ? 13.276 10.212 5.193 1.00 96.44 143 PHE A O 1
ATOM 1102 N N . ALA A 1 144 ? 11.283 9.299 5.682 1.00 97.19 144 ALA A N 1
ATOM 1103 C CA . ALA A 1 144 ? 10.524 10.536 5.570 1.00 97.19 144 ALA A CA 1
ATOM 1104 C C . ALA A 1 144 ? 9.461 10.597 6.664 1.00 97.19 144 ALA A C 1
ATOM 1106 O O . ALA A 1 144 ? 8.754 9.622 6.911 1.00 97.19 144 ALA A O 1
ATOM 1107 N N . GLU A 1 145 ? 9.347 11.750 7.314 1.00 97.56 145 GLU A N 1
ATOM 1108 C CA . GLU A 1 145 ? 8.299 12.025 8.292 1.00 97.56 145 GLU A CA 1
ATOM 1109 C C . GLU A 1 145 ? 7.175 12.820 7.627 1.00 97.56 145 GLU A C 1
ATOM 1111 O O . GLU A 1 145 ? 7.426 13.772 6.886 1.00 97.56 145 GLU A O 1
ATOM 1116 N N . TYR A 1 146 ? 5.930 12.443 7.908 1.00 97.50 146 TYR A N 1
ATOM 1117 C CA . TYR A 1 146 ? 4.753 13.160 7.446 1.00 97.50 146 TYR A CA 1
ATOM 1118 C C . TYR A 1 146 ? 3.682 13.244 8.527 1.00 97.50 146 TYR A C 1
ATOM 1120 O O . TYR A 1 146 ? 3.406 12.270 9.228 1.00 97.50 146 TYR A O 1
ATOM 1128 N N . LYS A 1 147 ? 3.033 14.406 8.629 1.00 95.19 147 LYS A N 1
ATOM 1129 C CA . LYS A 1 147 ? 1.886 14.618 9.512 1.00 95.19 147 LYS A CA 1
ATOM 1130 C C . LYS A 1 147 ? 0.610 14.739 8.688 1.00 95.19 147 LYS A C 1
ATOM 1132 O O . LYS A 1 147 ? 0.354 15.783 8.093 1.00 95.19 147 LYS A O 1
ATOM 1137 N N . TYR A 1 148 ? -0.210 13.694 8.700 1.00 94.25 148 TYR A N 1
ATOM 1138 C CA . TYR A 1 148 ? -1.489 13.687 8.001 1.00 94.25 148 TYR A CA 1
ATOM 1139 C C . TYR A 1 148 ? -2.429 14.783 8.532 1.00 94.25 148 TYR A C 1
ATOM 1141 O O . TYR A 1 148 ? -2.556 14.963 9.746 1.00 94.25 148 TYR A O 1
ATOM 1149 N N . PRO A 1 149 ? -3.128 15.518 7.652 1.00 88.62 149 PRO A N 1
ATOM 1150 C CA . PRO A 1 149 ? -4.042 16.575 8.081 1.00 88.62 149 PRO A CA 1
ATOM 1151 C C . PRO A 1 149 ? -5.325 16.013 8.708 1.00 88.62 149 PRO A C 1
ATOM 1153 O O . PRO A 1 149 ? -5.970 16.681 9.517 1.00 88.62 149 PRO A O 1
ATOM 1156 N N . THR A 1 150 ? -5.705 14.793 8.329 1.00 86.94 150 THR A N 1
ATOM 1157 C CA . THR A 1 150 ? -6.918 14.113 8.781 1.00 86.94 150 THR A CA 1
ATOM 1158 C C . THR A 1 150 ? -6.638 12.650 9.091 1.00 86.94 150 THR A C 1
ATOM 1160 O O . THR A 1 150 ? -5.643 12.074 8.661 1.00 86.94 150 THR A O 1
ATOM 1163 N N . ASN A 1 151 ? -7.556 12.044 9.833 1.00 87.06 151 ASN A N 1
ATOM 1164 C CA . ASN A 1 151 ? -7.573 10.605 10.067 1.00 87.06 151 ASN A CA 1
ATOM 1165 C C . ASN A 1 151 ? -8.203 9.895 8.867 1.00 87.06 151 ASN A C 1
ATOM 1167 O O . ASN A 1 151 ? -8.989 10.505 8.136 1.00 87.06 151 ASN A O 1
ATOM 1171 N N . GLY A 1 152 ? -7.907 8.612 8.702 1.00 89.69 152 GLY A N 1
ATOM 1172 C CA . GLY A 1 152 ? -8.456 7.799 7.627 1.00 89.69 152 GLY A CA 1
ATOM 1173 C C . GLY A 1 152 ? -7.466 6.780 7.087 1.00 89.69 152 GLY A C 1
ATOM 1174 O O . GLY A 1 152 ? -6.357 6.621 7.598 1.00 89.69 152 GLY A O 1
ATOM 1175 N N . GLU A 1 153 ? -7.904 6.094 6.039 1.00 93.19 153 GLU A N 1
ATOM 1176 C CA . GLU A 1 153 ? -7.070 5.193 5.256 1.00 93.19 153 GLU A CA 1
ATOM 1177 C C . GLU A 1 153 ? -6.472 5.959 4.078 1.00 93.19 153 GLU A C 1
ATOM 1179 O O . GLU A 1 153 ? -7.182 6.599 3.301 1.00 93.19 153 GLU A O 1
ATOM 1184 N N . PHE A 1 154 ? -5.156 5.879 3.955 1.00 96.50 154 PHE A N 1
ATOM 1185 C CA . PHE A 1 154 ? -4.377 6.462 2.876 1.00 96.50 154 PHE A CA 1
ATOM 1186 C C . PHE A 1 154 ? -3.579 5.357 2.194 1.00 96.50 154 PHE A C 1
ATOM 1188 O O . PHE A 1 154 ? -3.269 4.335 2.805 1.00 96.50 154 PHE A O 1
ATOM 1195 N N . ASN A 1 155 ? -3.232 5.557 0.928 1.00 97.75 155 ASN A N 1
ATOM 1196 C CA . ASN A 1 155 ? -2.311 4.676 0.225 1.00 97.75 155 ASN A CA 1
ATOM 1197 C C . ASN A 1 155 ? -1.071 5.486 -0.130 1.00 97.75 155 ASN A C 1
ATOM 1199 O O . ASN A 1 155 ? -1.113 6.306 -1.048 1.00 97.75 155 ASN A O 1
ATOM 1203 N N . ALA A 1 156 ? -0.003 5.287 0.634 1.00 98.38 156 ALA A N 1
ATOM 1204 C CA . ALA A 1 156 ? 1.262 5.933 0.359 1.00 98.38 156 ALA A CA 1
ATOM 1205 C C . ALA A 1 156 ? 1.969 5.204 -0.794 1.00 98.38 156 ALA A C 1
ATOM 1207 O O . ALA A 1 156 ? 1.814 3.994 -0.954 1.00 98.38 156 ALA A O 1
ATOM 1208 N N . VAL A 1 157 ? 2.741 5.928 -1.598 1.00 98.75 157 VAL A N 1
ATOM 1209 C CA . VAL A 1 157 ? 3.505 5.400 -2.730 1.00 98.75 157 VAL A CA 1
ATOM 1210 C C . VAL A 1 157 ? 4.909 5.988 -2.690 1.00 98.75 157 VAL A C 1
ATOM 1212 O O . VAL A 1 157 ? 5.081 7.200 -2.832 1.00 98.75 157 VAL A O 1
ATOM 1215 N N . ALA A 1 158 ? 5.904 5.131 -2.495 1.00 98.69 158 ALA A N 1
ATOM 1216 C CA . ALA A 1 158 ? 7.310 5.470 -2.652 1.00 98.69 158 ALA A CA 1
ATOM 1217 C C . ALA A 1 158 ? 7.712 5.238 -4.110 1.00 98.69 158 ALA A C 1
ATOM 1219 O O . ALA A 1 158 ? 7.312 4.249 -4.719 1.00 98.69 158 ALA A O 1
ATOM 1220 N N . SER A 1 159 ? 8.475 6.146 -4.705 1.00 98.25 159 SER A N 1
ATOM 1221 C CA . SER A 1 159 ? 8.917 6.035 -6.097 1.00 98.25 159 SER A CA 1
ATOM 1222 C C . SER A 1 159 ? 10.338 6.537 -6.255 1.00 98.25 159 SER A C 1
ATOM 1224 O O . SER A 1 159 ? 10.760 7.447 -5.541 1.00 98.25 159 SER A O 1
ATOM 1226 N N . ALA A 1 160 ? 11.052 5.976 -7.222 1.00 97.75 160 ALA A N 1
ATOM 1227 C CA . ALA A 1 160 ? 12.374 6.429 -7.620 1.00 97.75 160 ALA A CA 1
ATOM 1228 C C . ALA A 1 160 ? 12.500 6.450 -9.146 1.00 97.75 160 ALA A C 1
ATOM 1230 O O . ALA A 1 160 ? 11.883 5.639 -9.836 1.00 97.75 160 ALA A O 1
ATOM 1231 N N . THR A 1 161 ? 13.287 7.383 -9.682 1.00 96.12 161 THR A N 1
ATOM 1232 C CA . THR A 1 161 ? 13.555 7.487 -11.123 1.00 96.12 161 THR A CA 1
ATOM 1233 C C . THR A 1 161 ? 14.876 8.197 -11.411 1.00 96.12 161 THR A C 1
ATOM 1235 O O . THR A 1 161 ? 15.259 9.102 -10.679 1.00 96.12 161 THR A O 1
ATOM 1238 N N . ASP A 1 162 ? 15.553 7.820 -12.495 1.00 94.94 162 ASP A N 1
ATOM 1239 C CA . ASP A 1 162 ? 16.686 8.560 -13.083 1.00 94.94 162 ASP A CA 1
ATOM 1240 C C . ASP A 1 162 ? 16.297 9.280 -14.401 1.00 94.94 162 ASP A C 1
ATOM 1242 O O . ASP A 1 162 ? 17.149 9.744 -15.160 1.00 94.94 162 ASP A O 1
ATOM 1246 N N . GLY A 1 163 ? 14.995 9.337 -14.712 1.00 92.25 163 GLY A N 1
ATOM 1247 C CA . GLY A 1 163 ? 14.436 9.858 -15.963 1.00 92.25 163 GLY A CA 1
ATOM 1248 C C . GLY A 1 163 ? 14.326 8.835 -17.103 1.00 92.25 163 GLY A C 1
ATOM 1249 O O . GLY A 1 163 ? 13.556 9.065 -18.034 1.00 92.25 163 GLY A O 1
ATOM 1250 N N . THR A 1 164 ? 15.040 7.708 -17.029 1.00 88.94 164 THR A N 1
ATOM 1251 C CA . THR A 1 164 ? 14.962 6.596 -18.001 1.00 88.94 164 THR A CA 1
ATOM 1252 C C . THR A 1 164 ? 14.319 5.357 -17.379 1.00 88.94 164 THR A C 1
ATOM 1254 O O . THR A 1 164 ? 13.442 4.733 -17.971 1.00 88.94 164 THR A O 1
ATOM 1257 N N . ASN A 1 165 ? 14.751 5.023 -16.169 1.00 91.75 165 ASN A N 1
ATOM 1258 C CA . ASN A 1 165 ? 14.272 3.959 -15.310 1.00 91.75 165 ASN A CA 1
ATOM 1259 C C . ASN A 1 165 ? 13.364 4.548 -14.230 1.00 91.75 165 ASN A C 1
ATOM 1261 O O . ASN A 1 165 ? 13.570 5.669 -13.752 1.00 91.75 165 ASN A O 1
ATOM 1265 N N . SER A 1 166 ? 12.374 3.775 -13.805 1.00 94.75 166 SER A N 1
ATOM 1266 C CA . SER A 1 166 ? 11.499 4.138 -12.696 1.00 94.75 166 SER A CA 1
ATOM 1267 C C . SER A 1 166 ? 10.965 2.893 -12.022 1.00 94.75 166 SER A C 1
ATOM 1269 O O . SER A 1 166 ? 10.663 1.919 -12.711 1.00 94.75 166 SER A O 1
ATOM 1271 N N . ASP A 1 167 ? 10.791 2.965 -10.711 1.00 96.62 167 ASP A N 1
ATOM 1272 C CA . ASP A 1 167 ? 10.095 1.937 -9.949 1.00 96.62 167 ASP A CA 1
ATOM 1273 C C . ASP A 1 167 ? 9.352 2.542 -8.748 1.00 96.62 167 ASP A C 1
ATOM 1275 O O . ASP A 1 167 ? 9.620 3.686 -8.355 1.00 96.62 167 ASP A O 1
ATOM 1279 N N . SER A 1 168 ? 8.385 1.808 -8.198 1.00 97.44 168 SER A N 1
ATOM 1280 C CA . SER A 1 168 ? 7.546 2.273 -7.095 1.00 97.44 168 SER A CA 1
ATOM 1281 C C . SER A 1 168 ? 6.944 1.145 -6.264 1.00 97.44 168 SER A C 1
ATOM 1283 O O . SER A 1 168 ? 6.532 0.129 -6.811 1.00 97.44 168 SER A O 1
ATOM 1285 N N . GLU A 1 169 ? 6.749 1.408 -4.974 1.00 98.00 169 GLU A N 1
ATOM 1286 C CA . GLU A 1 169 ? 6.053 0.529 -4.031 1.00 98.00 169 GLU A CA 1
ATOM 1287 C C . GLU A 1 169 ? 4.910 1.271 -3.341 1.00 98.00 169 GLU A C 1
ATOM 1289 O O . GLU A 1 169 ? 4.991 2.479 -3.104 1.00 98.00 169 GLU A O 1
ATOM 1294 N N . SER A 1 170 ? 3.847 0.550 -2.983 1.00 98.19 170 SER A N 1
ATOM 1295 C CA . SER A 1 170 ? 2.678 1.128 -2.308 1.00 98.19 170 SER A CA 1
ATOM 1296 C C . SER A 1 170 ? 2.433 0.508 -0.940 1.00 98.19 170 SER A C 1
ATOM 1298 O O . SER A 1 170 ? 2.575 -0.700 -0.770 1.00 98.19 170 SER A O 1
ATOM 1300 N N . LEU A 1 171 ? 2.008 1.330 0.016 1.00 97.94 171 LEU A N 1
ATOM 1301 C CA . LEU A 1 171 ? 1.770 0.933 1.395 1.00 97.94 171 LEU A CA 1
ATOM 1302 C C . LEU A 1 171 ? 0.463 1.552 1.912 1.00 97.94 171 LEU A C 1
ATOM 1304 O O . LEU A 1 171 ? 0.364 2.782 1.990 1.00 97.94 171 LEU A O 1
ATOM 1308 N N . PRO A 1 172 ? -0.527 0.743 2.328 1.00 97.38 172 PRO A N 1
ATOM 1309 C CA . PRO A 1 172 ? -1.696 1.266 3.019 1.00 97.38 172 PRO A CA 1
ATOM 1310 C C . PRO A 1 172 ? -1.318 1.786 4.413 1.00 97.38 172 PRO A C 1
ATOM 1312 O O . PRO A 1 172 ? -0.621 1.122 5.180 1.00 97.38 172 PRO A O 1
ATOM 1315 N N . VAL A 1 173 ? -1.826 2.967 4.763 1.00 96.00 173 VAL A N 1
ATOM 1316 C CA . VAL A 1 173 ? -1.589 3.655 6.036 1.00 96.00 173 VAL A CA 1
ATOM 1317 C C . VAL A 1 173 ? -2.931 3.982 6.669 1.00 96.00 173 VAL A C 1
ATOM 1319 O O . VAL A 1 173 ? -3.747 4.681 6.077 1.00 96.00 173 VAL A O 1
ATOM 1322 N N . ASN A 1 174 ? -3.163 3.503 7.889 1.00 92.69 174 ASN A N 1
ATOM 1323 C CA . ASN A 1 174 ? -4.380 3.810 8.635 1.00 92.69 174 ASN A CA 1
ATOM 1324 C C . ASN A 1 174 ? -4.062 4.761 9.790 1.00 92.69 174 ASN A C 1
ATOM 1326 O O . ASN A 1 174 ? -3.476 4.362 10.796 1.00 92.69 174 ASN A O 1
ATOM 1330 N N . VAL A 1 175 ? -4.465 6.020 9.651 1.00 91.75 175 VAL A N 1
ATOM 1331 C CA . VAL A 1 175 ? -4.349 7.042 10.691 1.00 91.75 175 VAL A CA 1
ATOM 1332 C C . VAL A 1 175 ? -5.622 7.030 11.528 1.00 91.75 175 VAL A C 1
ATOM 1334 O O . VAL A 1 175 ? -6.670 7.507 11.090 1.00 91.75 175 VAL A O 1
ATOM 1337 N N . LYS A 1 176 ? -5.537 6.491 12.748 1.00 89.50 176 LY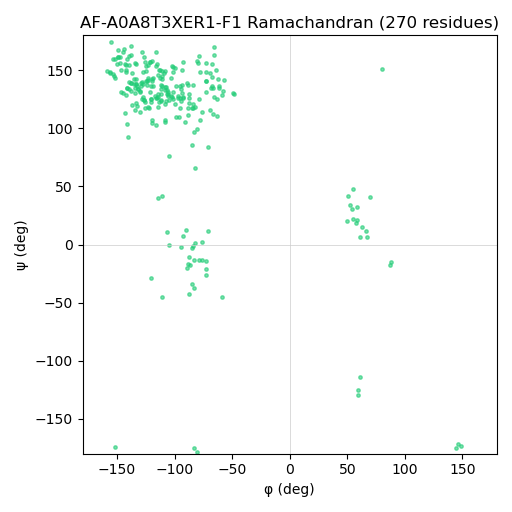S A N 1
ATOM 1338 C CA . LYS A 1 176 ? -6.672 6.399 13.674 1.00 89.50 176 LYS A CA 1
ATOM 1339 C C . LYS A 1 176 ? -6.789 7.634 14.563 1.00 89.50 176 LYS A C 1
ATOM 1341 O O . LYS A 1 176 ? -5.801 8.115 15.106 1.00 89.50 176 LYS A O 1
ATOM 1346 N N . ALA A 1 177 ? -8.024 8.088 14.765 1.00 90.31 177 ALA A N 1
ATOM 1347 C CA . ALA A 1 177 ? -8.354 9.200 15.661 1.00 90.31 177 ALA A CA 1
ATOM 1348 C C . ALA A 1 177 ? -8.588 8.752 17.110 1.00 90.31 177 ALA A C 1
ATOM 1350 O O . ALA A 1 177 ? -8.165 9.387 18.071 1.00 90.31 177 ALA A O 1
ATOM 1351 N N . ILE A 1 178 ? -9.301 7.641 17.242 1.00 93.69 178 ILE A N 1
ATOM 1352 C CA . ILE A 1 178 ? -9.633 6.961 18.483 1.00 93.69 178 ILE A CA 1
ATOM 1353 C C . ILE A 1 178 ? -9.243 5.506 18.274 1.00 93.69 178 ILE A C 1
ATOM 1355 O O . ILE A 1 178 ? -9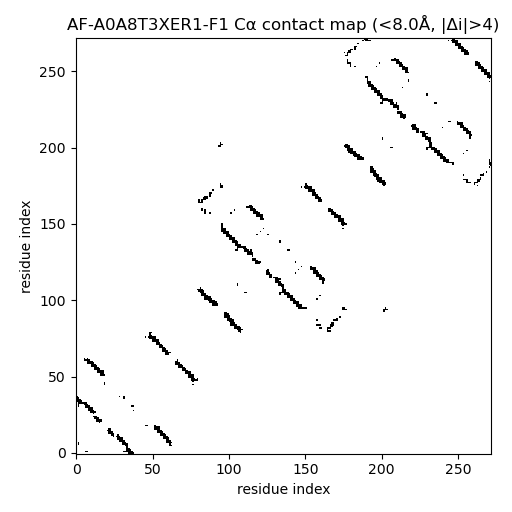.431 4.977 17.177 1.00 93.69 178 ILE A O 1
ATOM 1359 N N . GLU A 1 179 ? -8.661 4.880 19.285 1.00 95.12 179 GLU A N 1
ATOM 1360 C CA . GLU A 1 179 ? -8.284 3.474 19.212 1.00 95.12 179 GLU A CA 1
ATOM 1361 C C . GLU A 1 179 ? -8.972 2.683 20.317 1.00 95.12 179 GLU A C 1
ATOM 1363 O O . GLU A 1 179 ? -8.916 3.071 21.480 1.00 95.12 179 GLU A O 1
ATOM 1368 N N . VAL A 1 180 ? -9.583 1.558 19.948 1.00 97.06 180 VAL A N 1
ATOM 1369 C CA . VAL A 1 180 ? -9.940 0.489 20.879 1.00 97.06 180 VAL A CA 1
ATOM 1370 C C . VAL A 1 180 ? -8.843 -0.566 20.814 1.00 97.06 180 VAL A C 1
ATOM 1372 O O . VAL A 1 180 ? -8.516 -1.077 19.739 1.00 97.06 180 VAL A O 1
ATOM 1375 N N . SER A 1 181 ? -8.274 -0.925 21.955 1.00 96.75 181 SER A N 1
ATOM 1376 C CA . SER A 1 181 ? -7.227 -1.940 22.069 1.00 96.75 181 SER A CA 1
ATOM 1377 C C . SER A 1 181 ? -7.467 -2.849 23.275 1.00 96.75 181 SER A C 1
ATOM 1379 O O . SER A 1 181 ? -8.382 -2.629 24.069 1.00 96.75 181 SER A O 1
ATOM 1381 N N . ASN A 1 182 ? -6.678 -3.921 23.370 1.00 96.19 182 ASN A N 1
ATOM 1382 C CA . ASN A 1 182 ? -6.659 -4.843 24.509 1.00 96.19 182 ASN A CA 1
ATOM 1383 C C . ASN A 1 182 ? -8.026 -5.412 24.925 1.00 96.19 182 ASN A C 1
ATOM 1385 O O . ASN A 1 182 ? -8.241 -5.672 26.104 1.00 96.19 182 ASN A O 1
ATOM 1389 N N . LEU A 1 183 ? -8.935 -5.649 23.968 1.00 98.44 183 LEU A N 1
ATOM 1390 C CA . LEU A 1 183 ? -10.167 -6.373 24.266 1.00 98.44 183 LEU A CA 1
ATOM 1391 C C . LEU A 1 183 ? -9.828 -7.801 24.710 1.00 98.44 183 LEU A C 1
ATOM 1393 O O . LEU A 1 183 ? -9.371 -8.614 23.905 1.00 98.44 183 LEU A O 1
ATOM 1397 N N . SER A 1 184 ? -10.050 -8.095 25.985 1.00 98.31 184 SER A N 1
ATOM 1398 C CA . SER A 1 184 ? -9.667 -9.355 26.615 1.00 98.31 184 SER A CA 1
ATOM 1399 C C . SER A 1 184 ? -10.689 -9.798 27.660 1.00 98.31 184 SER A C 1
ATOM 1401 O O . SER A 1 184 ? -11.566 -9.031 28.064 1.00 98.31 184 SER A O 1
ATOM 1403 N N . VAL A 1 185 ? -10.590 -11.061 28.081 1.00 98.19 185 VAL A N 1
ATOM 1404 C CA . VAL A 1 185 ? -11.368 -11.588 29.205 1.00 98.19 185 VAL A CA 1
ATOM 1405 C C . VAL A 1 185 ? -10.488 -11.607 30.445 1.00 98.19 185 VAL A C 1
ATOM 1407 O O . VAL A 1 185 ? -9.458 -12.277 30.456 1.00 98.19 185 VAL A O 1
ATOM 1410 N N . LEU A 1 186 ? -10.908 -10.905 31.492 1.00 97.94 186 LEU A N 1
ATOM 1411 C CA . LEU A 1 186 ? -10.231 -10.904 32.786 1.00 97.94 186 LEU A CA 1
ATOM 1412 C C . LEU A 1 186 ? -10.635 -12.098 33.648 1.00 97.94 186 LEU A C 1
ATOM 1414 O O . LEU A 1 186 ? -9.809 -12.639 34.378 1.00 97.94 186 LEU A O 1
ATOM 1418 N N . ASN A 1 187 ? -11.910 -12.492 33.594 1.00 98.00 187 ASN A N 1
ATOM 1419 C CA . ASN A 1 187 ? -12.436 -13.605 34.379 1.00 98.00 187 ASN A CA 1
ATOM 1420 C C . ASN A 1 187 ? -13.652 -14.256 33.706 1.00 98.00 187 ASN A C 1
ATOM 1422 O O . ASN A 1 187 ? -14.459 -13.560 33.092 1.00 98.00 187 ASN A O 1
ATOM 1426 N N . ILE A 1 188 ? -13.808 -15.572 33.878 1.00 97.81 188 ILE A N 1
ATOM 1427 C CA . ILE A 1 188 ? -15.000 -16.341 33.490 1.00 97.81 188 ILE A CA 1
ATOM 1428 C C . ILE A 1 188 ? -15.377 -17.271 34.643 1.00 97.81 188 ILE A C 1
ATOM 1430 O O . ILE A 1 188 ? -14.533 -18.011 35.146 1.00 97.81 188 ILE A O 1
ATOM 1434 N N . SER A 1 189 ? -16.648 -17.261 35.042 1.00 97.44 189 SER A N 1
ATOM 1435 C CA . SER A 1 189 ? -17.206 -18.178 36.038 1.00 97.44 189 SER A CA 1
ATOM 1436 C C . SER A 1 189 ? -18.618 -18.599 35.635 1.00 97.44 189 SER A C 1
ATOM 1438 O O . SER A 1 189 ? -19.572 -17.825 35.762 1.00 97.44 189 SER A O 1
ATOM 1440 N N . GLY A 1 190 ? -18.752 -19.824 35.120 1.00 96.38 190 GLY A N 1
ATOM 1441 C CA . GLY A 1 190 ? -19.994 -20.292 34.509 1.00 96.38 190 GLY A CA 1
ATOM 1442 C C . GLY A 1 190 ? -20.387 -19.399 33.331 1.00 96.38 190 GLY A C 1
ATOM 1443 O O . GLY A 1 190 ? -19.582 -19.102 32.449 1.00 96.38 190 GLY A O 1
ATOM 1444 N N . THR A 1 191 ? -21.610 -18.871 33.375 1.00 97.69 191 THR A N 1
ATOM 1445 C CA . THR A 1 191 ? -22.117 -17.934 32.367 1.00 97.69 191 THR A CA 1
ATOM 1446 C C . THR A 1 191 ? -21.696 -16.478 32.580 1.00 97.69 191 THR A C 1
ATOM 1448 O O . THR A 1 191 ? -22.091 -15.625 31.794 1.00 97.69 191 THR A O 1
ATOM 1451 N N . ILE A 1 192 ? -20.908 -16.153 33.608 1.00 98.00 192 ILE A N 1
ATOM 1452 C CA . ILE A 1 192 ? -20.485 -14.775 33.901 1.00 98.00 192 ILE A CA 1
ATOM 1453 C C . ILE A 1 192 ? -19.090 -14.526 33.325 1.00 98.00 192 ILE A C 1
ATOM 1455 O O . ILE A 1 192 ? -18.160 -15.275 33.625 1.00 98.00 192 ILE A O 1
ATOM 1459 N N . GLY A 1 193 ? -18.935 -13.461 32.536 1.00 97.94 193 GLY A N 1
ATOM 1460 C CA . GLY A 1 193 ? -17.655 -13.007 31.993 1.00 97.94 193 GLY A CA 1
ATOM 1461 C C . GLY A 1 193 ? -17.362 -11.551 32.355 1.00 97.94 193 GLY A C 1
ATOM 1462 O O . GLY A 1 193 ? -18.241 -10.697 32.249 1.00 97.94 193 GLY A O 1
ATOM 1463 N N . VAL A 1 194 ? -16.117 -11.271 32.742 1.00 98.38 194 VAL A N 1
ATOM 1464 C CA . VAL A 1 194 ? -15.596 -9.914 32.952 1.00 98.38 194 VAL A CA 1
ATOM 1465 C C . VAL A 1 194 ? -14.618 -9.590 31.834 1.00 98.38 194 VAL A C 1
ATOM 1467 O O . VAL A 1 194 ? -13.611 -10.279 31.671 1.00 98.38 194 VAL A O 1
ATOM 1470 N N . PHE A 1 195 ? -14.907 -8.539 31.079 1.00 98.56 195 PHE A N 1
ATOM 1471 C CA . PHE A 1 195 ? -14.120 -8.093 29.935 1.00 98.56 195 PHE A CA 1
ATOM 1472 C C . PHE A 1 195 ? -13.424 -6.776 30.242 1.00 98.56 195 PHE A C 1
ATOM 1474 O O . PHE A 1 195 ? -13.968 -5.946 30.970 1.00 98.56 195 PHE A O 1
ATOM 1481 N N . GLU A 1 196 ? -12.260 -6.576 29.638 1.00 98.50 196 GLU A N 1
ATOM 1482 C CA . GLU A 1 196 ? -11.546 -5.303 29.629 1.00 98.50 196 GLU A CA 1
ATOM 1483 C C . GLU A 1 196 ? -11.293 -4.869 28.192 1.00 98.50 196 GLU A C 1
ATOM 1485 O O . GLU A 1 196 ? -11.015 -5.705 27.336 1.00 98.50 196 GLU A O 1
ATOM 1490 N N . PHE A 1 197 ? -11.369 -3.567 27.935 1.00 98.62 197 PHE A N 1
ATOM 1491 C CA . PHE A 1 197 ? -10.762 -2.950 26.762 1.00 98.62 197 PHE A CA 1
ATOM 1492 C C . PHE A 1 197 ? -10.300 -1.527 27.078 1.00 98.62 197 PHE A C 1
ATOM 1494 O O . PHE A 1 197 ? -10.803 -0.873 27.995 1.00 98.62 197 PHE A O 1
ATOM 1501 N N . ILE A 1 198 ? -9.335 -1.047 26.296 1.00 98.50 198 ILE A N 1
ATOM 1502 C CA . ILE A 1 198 ? -8.753 0.287 26.427 1.00 98.50 198 ILE A CA 1
ATOM 1503 C C . ILE A 1 198 ? -9.235 1.146 25.265 1.00 98.50 198 ILE A C 1
ATOM 1505 O O . ILE A 1 198 ? -9.235 0.704 24.117 1.00 98.50 198 ILE A O 1
ATOM 1509 N N . ILE A 1 199 ? -9.639 2.375 25.569 1.00 98.31 199 ILE A N 1
ATOM 1510 C CA . ILE A 1 199 ? -9.945 3.409 24.583 1.00 98.31 199 ILE A CA 1
ATOM 1511 C C . ILE A 1 199 ? -8.888 4.496 24.705 1.00 98.31 199 ILE A C 1
ATOM 1513 O O . ILE A 1 199 ? -8.733 5.073 25.777 1.00 98.31 199 ILE A O 1
ATOM 1517 N N . GLU A 1 200 ? -8.197 4.813 23.620 1.00 96.44 200 GLU A N 1
ATOM 1518 C CA . GLU A 1 200 ? -7.168 5.849 23.601 1.00 96.44 200 GLU A CA 1
ATOM 1519 C C . GLU A 1 200 ? -7.530 6.971 22.632 1.00 96.44 200 GLU A C 1
ATOM 1521 O O . GLU A 1 200 ? -7.958 6.731 21.497 1.00 96.44 200 GLU A O 1
ATOM 1526 N N . ASN A 1 201 ? -7.317 8.212 23.067 1.00 94.44 201 ASN A N 1
ATOM 1527 C CA . ASN A 1 201 ? -7.317 9.352 22.167 1.00 94.44 201 ASN A CA 1
ATOM 1528 C C . ASN A 1 201 ? -5.989 9.424 21.409 1.00 94.44 201 ASN A C 1
ATOM 1530 O O . ASN A 1 201 ? -4.961 9.828 21.955 1.00 94.44 201 ASN A O 1
ATOM 1534 N N . LYS A 1 202 ? -6.035 9.093 20.121 1.00 91.12 202 LYS A N 1
ATOM 1535 C CA . LYS A 1 202 ? -4.892 9.194 19.220 1.00 91.12 202 LYS A CA 1
ATOM 1536 C C . LYS A 1 202 ? -4.815 10.553 18.537 1.00 91.12 202 LYS A C 1
ATOM 1538 O O . LYS A 1 202 ? -4.073 10.661 17.585 1.00 91.12 202 LYS A O 1
ATOM 1543 N N . LEU A 1 203 ? -5.549 11.590 18.931 1.00 87.12 203 LEU A N 1
ATOM 1544 C CA . LEU A 1 203 ? -5.398 12.943 18.381 1.00 87.12 203 LEU A CA 1
ATOM 1545 C C . LEU A 1 203 ? -4.430 13.791 19.206 1.00 87.12 203 LEU A C 1
ATOM 1547 O O . LEU A 1 203 ? -4.265 13.598 20.404 1.00 87.12 203 LEU A O 1
ATOM 1551 N N . ALA A 1 204 ? -3.862 14.816 18.566 1.00 83.69 204 ALA A N 1
ATOM 1552 C CA . ALA A 1 204 ? -3.141 15.896 19.247 1.00 83.69 204 ALA A CA 1
ATOM 1553 C C . ALA A 1 204 ? -4.079 16.917 19.931 1.00 83.69 204 ALA A C 1
ATOM 1555 O O . ALA A 1 204 ? -3.619 17.916 20.481 1.00 83.69 204 ALA A O 1
ATOM 1556 N N . THR A 1 205 ? -5.394 16.692 19.878 1.00 88.94 205 THR A N 1
ATOM 1557 C CA . THR A 1 205 ? -6.437 17.525 20.488 1.00 88.94 205 THR A CA 1
ATOM 1558 C C . THR A 1 205 ? -7.345 16.684 21.381 1.00 88.94 205 THR A C 1
ATOM 1560 O O . THR A 1 205 ? -7.400 15.462 21.257 1.00 88.94 205 THR A O 1
ATOM 1563 N N . ASN A 1 206 ? -8.074 17.334 22.288 1.00 95.12 206 ASN A N 1
ATOM 1564 C CA . ASN A 1 206 ? -9.003 16.653 23.189 1.00 95.12 206 ASN A CA 1
ATOM 1565 C C . ASN A 1 206 ? -10.187 16.055 22.417 1.00 95.12 206 ASN A C 1
ATOM 1567 O O . ASN A 1 206 ? -10.829 16.756 21.632 1.00 95.12 206 ASN A O 1
ATOM 1571 N N . LEU A 1 207 ? -10.542 14.807 22.719 1.00 95.38 207 LEU A N 1
ATOM 1572 C CA . LEU A 1 207 ? -11.836 14.238 22.345 1.00 95.38 207 LEU A CA 1
ATOM 1573 C C . LEU A 1 207 ? -12.847 14.558 23.445 1.00 95.38 207 LEU A C 1
ATOM 1575 O O . LEU A 1 207 ? -12.615 14.240 24.609 1.00 95.38 207 LEU A O 1
ATOM 1579 N N . THR A 1 208 ? -13.978 15.169 23.098 1.00 96.62 208 THR A N 1
ATOM 1580 C CA . THR A 1 208 ? -15.063 15.471 24.048 1.00 96.62 208 THR A CA 1
ATOM 1581 C C . THR A 1 208 ? -16.281 14.616 23.744 1.00 96.62 208 THR A C 1
ATOM 1583 O O . THR A 1 208 ? -16.672 14.491 22.590 1.00 96.62 208 THR A O 1
ATOM 1586 N N . ASN A 1 209 ? -16.918 14.045 24.764 1.00 96.94 209 ASN A N 1
ATOM 1587 C CA . ASN A 1 209 ? -18.043 13.114 24.608 1.00 96.94 209 ASN A CA 1
ATOM 1588 C C . ASN A 1 209 ? -17.651 11.743 24.015 1.00 96.94 209 ASN A C 1
ATOM 1590 O O . ASN A 1 209 ? -18.346 11.199 23.156 1.00 96.94 209 ASN A O 1
ATOM 1594 N N . VAL A 1 210 ? -16.520 11.177 24.441 1.00 98.12 210 VAL A N 1
ATOM 1595 C CA . VAL A 1 210 ? -16.169 9.782 24.142 1.00 98.12 210 VAL A CA 1
ATOM 1596 C C . VAL A 1 210 ? -17.173 8.863 24.835 1.00 98.12 210 VAL A C 1
ATOM 1598 O O . VAL A 1 210 ? -17.404 8.985 26.037 1.00 98.12 210 VAL A O 1
ATOM 1601 N N . SER A 1 211 ? -17.772 7.961 24.068 1.00 98.31 211 SER A N 1
ATOM 1602 C CA . SER A 1 211 ? -18.711 6.930 24.521 1.00 98.31 211 SER A CA 1
ATOM 1603 C C . SER A 1 211 ? -18.266 5.567 24.005 1.00 98.31 211 SER A C 1
ATOM 1605 O O . SER A 1 211 ? -17.421 5.483 23.111 1.00 98.31 211 SER A O 1
ATOM 1607 N N . TRP A 1 212 ? -18.829 4.495 24.552 1.00 98.50 212 TRP A N 1
ATOM 1608 C CA . TRP A 1 212 ? -18.496 3.140 24.127 1.00 98.50 212 TRP A CA 1
ATOM 1609 C C . TRP A 1 212 ? -19.710 2.222 24.100 1.00 98.50 212 TRP A C 1
ATOM 1611 O O . TRP A 1 212 ? -20.740 2.487 24.720 1.00 98.50 212 TRP A O 1
ATOM 1621 N N . ILE A 1 213 ? -19.574 1.144 23.337 1.00 98.56 213 ILE A N 1
ATOM 1622 C CA . ILE A 1 213 ? -20.576 0.103 23.147 1.00 98.56 213 ILE A CA 1
ATOM 1623 C C . ILE A 1 213 ? -19.875 -1.248 23.268 1.00 98.56 213 ILE A C 1
ATOM 1625 O O . ILE A 1 213 ? -18.818 -1.448 22.674 1.00 98.56 213 ILE A O 1
ATOM 1629 N N . PHE A 1 214 ? -20.474 -2.173 24.007 1.00 98.62 214 PHE A N 1
ATOM 1630 C CA . PHE A 1 214 ? -20.059 -3.565 24.084 1.00 98.62 214 PHE A CA 1
ATOM 1631 C C . PHE A 1 214 ? -21.201 -4.469 23.608 1.00 98.62 214 PHE A C 1
ATOM 1633 O O . PHE A 1 214 ? -22.204 -4.658 24.300 1.00 98.62 214 PHE A O 1
ATOM 1640 N N . ASP A 1 215 ? -21.073 -4.997 22.394 1.00 98.56 215 ASP A N 1
ATOM 1641 C CA . ASP A 1 215 ? -22.010 -5.957 21.818 1.00 98.56 215 ASP A CA 1
ATOM 1642 C C . ASP A 1 215 ? -21.576 -7.373 22.199 1.00 98.56 215 ASP A C 1
ATOM 1644 O O . ASP A 1 215 ? -20.554 -7.888 21.744 1.00 98.56 215 ASP A O 1
ATOM 1648 N N . THR A 1 216 ? -22.380 -8.010 23.044 1.00 97.88 216 THR A N 1
ATOM 1649 C CA . THR A 1 216 ? -22.100 -9.345 23.586 1.00 97.88 216 THR A CA 1
ATOM 1650 C C . THR A 1 216 ? -22.273 -10.457 22.549 1.00 97.88 216 THR A C 1
ATOM 1652 O O . THR A 1 216 ? -21.911 -11.601 22.814 1.00 97.88 216 THR A O 1
ATOM 1655 N N . LYS A 1 217 ? -22.911 -10.167 21.402 1.00 97.31 217 LYS A N 1
ATOM 1656 C CA . LYS A 1 217 ? -23.462 -11.166 20.466 1.00 97.31 217 LYS A CA 1
ATOM 1657 C C . LYS A 1 217 ? -24.335 -12.235 21.135 1.00 97.31 217 LYS A C 1
ATOM 1659 O O . LYS A 1 217 ? -24.608 -13.272 20.540 1.00 97.31 217 LYS A O 1
ATOM 1664 N N . ASN A 1 218 ? -24.845 -11.939 22.329 1.00 96.50 218 ASN A N 1
ATOM 1665 C CA . ASN A 1 218 ? -25.814 -12.736 23.067 1.00 96.50 218 ASN A CA 1
ATOM 1666 C C . ASN A 1 218 ? -27.172 -12.014 23.131 1.00 96.50 218 ASN A C 1
ATOM 1668 O O . ASN A 1 218 ? -27.819 -11.927 24.171 1.00 96.50 218 ASN A O 1
ATOM 1672 N N . SER A 1 219 ? -27.582 -11.413 22.009 1.00 95.88 219 SER A N 1
ATOM 1673 C CA . SER A 1 219 ? -28.793 -10.580 21.901 1.00 95.88 219 SER A CA 1
ATOM 1674 C C . SER A 1 219 ? -28.839 -9.373 22.854 1.00 95.88 219 SER A C 1
ATOM 1676 O O . SER A 1 219 ? -29.912 -8.820 23.085 1.00 95.88 219 SER A O 1
ATOM 1678 N N . ASN A 1 220 ? -27.694 -8.944 23.396 1.00 96.88 220 ASN A N 1
ATOM 1679 C CA . ASN A 1 220 ? -27.598 -7.778 24.270 1.00 96.88 220 ASN A CA 1
ATOM 1680 C C . ASN A 1 220 ? -26.450 -6.849 23.857 1.00 96.88 220 ASN A C 1
ATOM 1682 O O . ASN A 1 220 ? -25.331 -7.301 23.602 1.00 96.88 220 ASN A O 1
ATOM 1686 N N . VAL A 1 221 ? -26.728 -5.546 23.861 1.00 98.00 221 VAL A N 1
ATOM 1687 C CA . VAL A 1 221 ? -25.757 -4.485 23.578 1.00 98.00 221 VAL A CA 1
ATOM 1688 C C . VAL A 1 221 ? -25.714 -3.547 24.777 1.00 98.00 221 VAL A C 1
ATOM 1690 O O . VAL A 1 221 ? -26.714 -2.918 25.122 1.00 98.00 221 VAL A O 1
ATOM 1693 N N . ILE A 1 222 ? -24.552 -3.460 25.414 1.00 98.38 222 ILE A N 1
ATOM 1694 C CA . ILE A 1 222 ? -24.314 -2.609 26.578 1.00 98.38 222 ILE A CA 1
ATOM 1695 C C . ILE A 1 222 ? -23.738 -1.289 26.072 1.00 98.38 222 ILE A C 1
ATOM 1697 O O . ILE A 1 222 ? -22.725 -1.281 25.380 1.00 98.38 222 ILE A O 1
ATOM 1701 N N . ASN A 1 223 ? -24.380 -0.172 26.401 1.00 98.00 223 ASN A N 1
ATOM 1702 C CA . ASN A 1 223 ? -23.921 1.162 26.014 1.00 98.00 223 ASN A CA 1
ATOM 1703 C C . ASN A 1 223 ? -23.395 1.901 27.245 1.00 98.00 223 ASN A C 1
ATOM 1705 O O . ASN A 1 223 ? -23.936 1.734 28.342 1.00 98.00 223 ASN A O 1
ATOM 1709 N N . SER A 1 224 ? -22.389 2.756 27.063 1.00 97.62 224 SER A N 1
ATOM 1710 C CA . SER A 1 224 ? -21.960 3.666 28.120 1.00 97.62 224 SER A CA 1
ATOM 1711 C C . SER A 1 224 ? -23.107 4.609 28.501 1.00 97.62 224 SER A C 1
ATOM 1713 O O . SER A 1 224 ? -23.795 5.166 27.646 1.00 97.62 224 SER A O 1
ATOM 1715 N N . THR A 1 225 ? -23.335 4.792 29.800 1.00 96.69 225 THR A N 1
ATOM 1716 C CA . THR A 1 225 ? -24.348 5.734 30.315 1.00 96.69 225 THR A CA 1
ATOM 1717 C C . THR A 1 225 ? -23.793 7.139 30.509 1.00 96.69 225 THR A C 1
ATOM 1719 O O . THR A 1 225 ? -24.549 8.100 30.629 1.00 96.69 225 THR A O 1
ATOM 1722 N N . LEU A 1 226 ? -22.466 7.256 30.533 1.00 95.44 226 LEU A N 1
ATOM 1723 C CA . LEU A 1 226 ? -21.728 8.501 30.633 1.00 95.44 226 LEU A CA 1
ATOM 1724 C C . LEU A 1 226 ? -20.808 8.643 29.429 1.00 95.44 226 LEU A C 1
ATOM 1726 O O . LEU A 1 226 ? -20.416 7.660 28.790 1.00 95.44 226 LEU A O 1
ATOM 1730 N N . THR A 1 227 ? -20.458 9.891 29.153 1.00 97.25 227 THR A N 1
ATOM 1731 C CA . THR A 1 227 ? -19.414 10.237 28.201 1.00 97.25 227 THR A CA 1
ATOM 1732 C C . THR A 1 227 ? -18.244 10.878 28.928 1.00 97.25 227 THR A C 1
ATOM 1734 O O . THR A 1 227 ? -18.448 11.593 29.910 1.00 97.25 227 THR A O 1
ATOM 1737 N N . THR A 1 228 ? -17.038 10.703 28.405 1.00 97.19 228 THR A N 1
ATOM 1738 C CA . THR A 1 228 ? -15.808 11.228 29.014 1.00 97.19 228 THR A CA 1
ATOM 1739 C C . THR A 1 228 ? -15.047 12.086 28.012 1.00 97.19 228 THR A C 1
ATOM 1741 O O . THR A 1 228 ? -15.188 11.918 26.800 1.00 97.19 228 THR A O 1
ATOM 1744 N N . ALA A 1 229 ? -14.258 13.037 28.504 1.00 97.88 229 ALA A N 1
ATOM 1745 C CA . ALA A 1 229 ? -13.277 13.731 27.682 1.00 97.88 229 ALA A CA 1
ATOM 1746 C C . ALA A 1 229 ? -11.920 13.035 27.823 1.00 97.88 229 ALA A C 1
ATOM 1748 O O . ALA A 1 229 ? -11.523 12.746 28.945 1.00 97.88 229 ALA A O 1
ATOM 1749 N N . LEU A 1 230 ? -11.230 12.790 26.709 1.00 97.88 230 LEU A N 1
ATOM 1750 C CA . LEU A 1 230 ? -9.873 12.245 26.699 1.00 97.88 230 LEU A CA 1
ATOM 1751 C C . LEU A 1 230 ? -8.907 13.302 26.161 1.00 97.88 230 LEU A C 1
ATOM 1753 O O . LEU A 1 230 ? -9.082 13.794 25.042 1.00 97.88 230 LEU A O 1
ATOM 1757 N N . GLN A 1 231 ? -7.894 13.662 26.943 1.00 97.00 231 GLN A N 1
ATOM 1758 C CA . GLN A 1 231 ? -6.750 14.457 26.494 1.00 97.00 231 GLN A CA 1
ATOM 1759 C C . GLN A 1 231 ? -5.923 13.671 25.456 1.00 97.00 231 GLN A C 1
ATOM 1761 O O . GLN A 1 231 ? -6.100 12.458 25.330 1.00 97.00 231 GLN A O 1
ATOM 1766 N N . PRO A 1 232 ? -5.042 14.322 24.677 1.00 92.25 232 PRO A N 1
ATOM 1767 C CA . PRO A 1 232 ? -4.112 13.633 23.787 1.00 92.25 232 PRO A CA 1
ATOM 1768 C C . PRO A 1 232 ? -3.361 12.514 24.507 1.00 92.25 232 PRO A C 1
ATOM 1770 O O . PRO A 1 232 ? -2.834 12.732 25.598 1.00 92.25 232 PRO A O 1
ATOM 1773 N N . SER A 1 233 ? -3.337 11.325 23.902 1.00 91.06 233 SER A N 1
ATOM 1774 C CA . SER A 1 233 ? -2.735 10.106 24.462 1.00 91.06 233 SER A CA 1
ATOM 1775 C C . SER A 1 233 ? -3.345 9.606 25.780 1.00 91.06 233 SER A C 1
ATOM 1777 O O . SER A 1 233 ? -2.831 8.655 26.365 1.00 91.06 233 SER A O 1
ATOM 1779 N N . GLU A 1 234 ? -4.438 10.204 26.264 1.00 97.19 234 GLU A N 1
ATOM 1780 C CA . GLU A 1 234 ? -5.135 9.708 27.449 1.00 97.19 234 GLU A CA 1
ATOM 1781 C C . GLU A 1 234 ? -5.897 8.420 27.124 1.00 97.19 234 GLU A C 1
ATOM 1783 O O . GLU A 1 234 ? -6.508 8.277 26.057 1.00 97.19 234 GLU A O 1
ATOM 1788 N N . GLN A 1 235 ? -5.865 7.493 28.080 1.00 97.69 235 GLN A N 1
ATOM 1789 C CA . GLN A 1 235 ? -6.509 6.192 27.997 1.00 97.69 235 GLN A CA 1
ATOM 1790 C C . GLN A 1 235 ? -7.668 6.091 28.992 1.00 97.69 235 GLN A C 1
ATOM 1792 O O . GLN A 1 235 ? -7.545 6.459 30.159 1.00 97.69 235 GLN A O 1
ATOM 1797 N N . MET A 1 236 ? -8.783 5.528 28.536 1.00 97.81 236 MET A N 1
ATOM 1798 C CA . MET A 1 236 ? -9.881 5.051 29.369 1.00 97.81 236 MET A CA 1
ATOM 1799 C C . MET A 1 236 ? -9.850 3.529 29.416 1.00 97.81 236 MET A C 1
ATOM 1801 O O . MET A 1 236 ? -9.830 2.872 28.378 1.00 97.81 236 MET A O 1
ATOM 1805 N N . PHE A 1 237 ? -9.933 2.983 30.624 1.00 98.19 237 PHE A N 1
ATOM 1806 C CA . PHE A 1 237 ? -10.108 1.556 30.860 1.00 98.19 237 PHE A CA 1
ATOM 1807 C C . PHE A 1 237 ? -11.592 1.271 31.059 1.00 98.19 237 PHE A C 1
ATOM 1809 O O . PHE A 1 237 ? -12.242 1.904 31.896 1.00 98.19 237 PHE A O 1
ATOM 1816 N N . VAL A 1 238 ? -12.130 0.333 30.287 1.00 98.38 238 VAL A N 1
ATOM 1817 C CA . VAL A 1 238 ? -13.526 -0.085 30.390 1.00 98.38 238 VAL A CA 1
ATOM 1818 C C . VAL A 1 238 ? -13.578 -1.528 30.848 1.00 98.38 238 VAL A C 1
ATOM 1820 O O . VAL A 1 238 ? -12.988 -2.401 30.218 1.00 98.38 238 VAL A O 1
ATOM 1823 N N . TYR A 1 239 ? -14.335 -1.762 31.917 1.00 98.31 239 TYR A N 1
ATOM 1824 C CA . TYR A 1 239 ? -14.605 -3.086 32.457 1.00 98.31 239 TYR A CA 1
ATOM 1825 C C . TYR A 1 239 ? -16.091 -3.391 32.305 1.00 98.31 239 TYR A C 1
ATOM 1827 O O . TYR A 1 239 ? -16.935 -2.576 32.688 1.00 98.31 239 TYR A O 1
ATOM 1835 N N . VAL A 1 240 ? -16.414 -4.555 31.750 1.00 98.44 240 VAL A N 1
ATOM 1836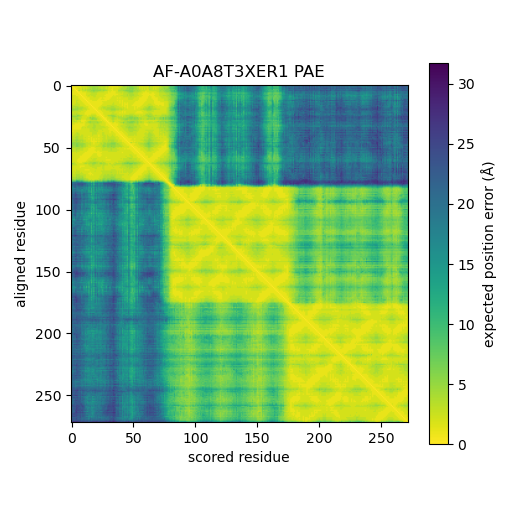 C CA . VAL A 1 240 ? -17.798 -4.991 31.537 1.00 98.44 240 VAL A CA 1
ATOM 1837 C C . VAL A 1 240 ? -17.995 -6.353 32.181 1.00 98.44 240 VAL A C 1
ATOM 1839 O O . VAL A 1 240 ? -17.374 -7.324 31.766 1.00 98.44 240 VAL A O 1
ATOM 1842 N N . ASP A 1 241 ? -18.875 -6.419 33.175 1.00 98.25 241 ASP A N 1
ATOM 1843 C CA . ASP A 1 241 ? -19.396 -7.671 33.728 1.00 98.25 241 ASP A CA 1
ATOM 1844 C C . ASP A 1 241 ? -20.701 -8.023 32.999 1.00 98.25 241 ASP A C 1
ATOM 1846 O O . ASP A 1 241 ? -21.606 -7.186 32.890 1.00 98.25 241 ASP A O 1
ATOM 1850 N N . TYR A 1 242 ? -20.785 -9.234 32.449 1.00 98.38 242 TYR A N 1
ATOM 1851 C CA . TYR A 1 242 ? -21.970 -9.708 31.749 1.00 98.38 242 TYR A CA 1
ATOM 1852 C C . TYR A 1 242 ? -22.262 -11.187 32.023 1.00 98.38 242 TYR A C 1
ATOM 1854 O O . TYR A 1 242 ? -21.386 -12.046 31.925 1.00 98.38 242 TYR A O 1
ATOM 1862 N N . ASN A 1 243 ? -23.536 -11.484 32.296 1.00 98.38 243 ASN A N 1
ATOM 1863 C CA . ASN A 1 243 ? -24.056 -12.838 32.452 1.00 98.38 243 ASN A CA 1
ATOM 1864 C C . ASN A 1 243 ? -24.727 -13.308 31.151 1.00 98.38 243 ASN A C 1
ATOM 1866 O O . ASN A 1 243 ? -25.794 -12.814 30.774 1.00 98.38 243 ASN A O 1
ATOM 1870 N N . PHE A 1 244 ? -24.100 -14.262 30.471 1.00 98.25 244 PHE A N 1
ATOM 1871 C CA . PHE A 1 244 ? -24.617 -14.901 29.270 1.00 98.25 244 PHE A CA 1
ATOM 1872 C C . PHE A 1 244 ? -25.832 -15.781 29.591 1.00 98.25 244 PHE A C 1
ATOM 1874 O O . PHE A 1 244 ? -25.952 -16.384 30.653 1.00 98.25 244 PHE A O 1
ATOM 1881 N N . THR A 1 245 ? -26.763 -15.875 28.648 1.00 97.88 245 THR A N 1
ATOM 1882 C CA . THR A 1 245 ? -28.007 -16.649 28.818 1.00 97.88 245 THR A CA 1
ATOM 1883 C C . THR A 1 245 ? -27.824 -18.137 28.523 1.00 97.88 245 THR A C 1
ATOM 1885 O O . THR A 1 245 ? -28.701 -18.935 28.850 1.00 97.88 245 THR A O 1
ATOM 1888 N N . ALA A 1 246 ? -26.705 -18.511 27.902 1.00 96.75 246 ALA A N 1
ATOM 1889 C CA . ALA A 1 246 ? -26.337 -19.881 27.584 1.00 96.75 246 ALA A CA 1
ATOM 1890 C C . ALA A 1 246 ? -24.811 -20.033 27.532 1.00 96.75 246 ALA A C 1
ATOM 1892 O O . ALA A 1 246 ? -24.080 -19.060 27.331 1.00 96.75 246 ALA A O 1
ATOM 1893 N N . THR A 1 247 ? -24.347 -21.272 27.674 1.00 97.81 247 THR A N 1
ATOM 1894 C CA . THR A 1 247 ? -22.974 -21.655 27.337 1.00 97.81 247 THR A CA 1
ATOM 1895 C C . THR A 1 247 ? -22.798 -21.683 25.817 1.00 97.81 247 THR A C 1
ATOM 1897 O O . THR A 1 247 ? -23.766 -21.826 25.064 1.00 97.81 247 THR A O 1
ATOM 1900 N N . GLY A 1 248 ? -21.565 -21.520 25.342 1.00 97.50 248 GLY A N 1
ATOM 1901 C CA . GLY A 1 248 ? -21.260 -21.485 23.914 1.00 97.50 248 GLY A CA 1
ATOM 1902 C C . GLY A 1 248 ? -20.106 -20.555 23.563 1.00 97.50 248 GLY A C 1
ATOM 1903 O O . GLY A 1 248 ? -19.408 -20.035 24.429 1.00 97.50 248 GLY A O 1
ATOM 1904 N N . THR A 1 249 ? -19.895 -20.351 22.266 1.00 98.12 249 THR A N 1
ATOM 1905 C CA . THR A 1 249 ? -18.865 -19.447 21.748 1.00 98.12 249 THR A CA 1
ATOM 1906 C C . THR A 1 249 ? -19.507 -18.170 21.223 1.00 98.12 249 THR A C 1
ATOM 1908 O O . THR A 1 249 ? -20.403 -18.226 20.383 1.00 98.12 249 THR A O 1
ATOM 1911 N N . PHE A 1 250 ? -19.019 -17.022 21.684 1.00 98.12 250 PHE A N 1
ATOM 1912 C CA . PHE A 1 250 ? -19.526 -15.701 21.318 1.00 98.12 250 PHE A CA 1
ATOM 1913 C C . PHE A 1 250 ? -18.396 -14.844 20.747 1.00 98.12 250 PHE A C 1
ATOM 1915 O O . PHE A 1 250 ? -17.273 -14.893 21.239 1.00 98.12 250 PHE A O 1
ATOM 1922 N N . ASN A 1 251 ? -18.684 -14.049 19.715 1.00 98.12 251 ASN A N 1
ATOM 1923 C CA . ASN A 1 251 ? -17.724 -13.114 19.120 1.00 98.12 251 ASN A CA 1
ATOM 1924 C C . ASN A 1 251 ? -18.047 -11.679 19.550 1.00 98.12 251 ASN A C 1
ATOM 1926 O O . ASN A 1 251 ? -18.657 -10.925 18.792 1.00 98.12 251 ASN A O 1
ATOM 1930 N N . VAL A 1 252 ? -17.707 -11.334 20.789 1.00 98.44 252 VAL A N 1
ATOM 1931 C CA . VAL A 1 252 ? -18.027 -10.028 21.378 1.00 98.44 252 VAL A CA 1
ATOM 1932 C C . VAL A 1 252 ? -17.313 -8.894 20.635 1.00 98.44 252 VAL A C 1
ATOM 1934 O O . VAL A 1 252 ? -16.219 -9.086 20.104 1.00 98.44 252 VAL A O 1
ATOM 1937 N N . ASN A 1 253 ? -17.916 -7.704 20.607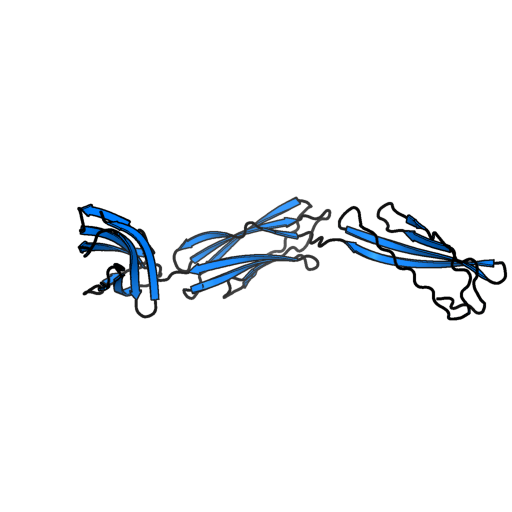 1.00 98.56 253 ASN A N 1
ATOM 1938 C CA . ASN A 1 253 ? -17.348 -6.506 19.987 1.00 98.56 253 ASN A CA 1
ATOM 1939 C C . ASN A 1 253 ? -17.345 -5.334 20.974 1.00 98.56 253 ASN A C 1
ATOM 1941 O O . ASN A 1 253 ? -18.394 -4.970 21.502 1.00 98.56 253 ASN A O 1
ATOM 1945 N N . ALA A 1 254 ? -16.187 -4.710 21.170 1.00 98.56 254 ALA A N 1
ATOM 1946 C CA . ALA A 1 254 ? -16.063 -3.425 21.846 1.00 98.56 254 ALA A CA 1
ATOM 1947 C C . ALA A 1 254 ? -15.877 -2.322 20.803 1.00 98.56 254 ALA A C 1
ATOM 1949 O O . ALA A 1 254 ? -15.026 -2.438 19.924 1.00 98.56 254 ALA A O 1
ATOM 1950 N N . SER A 1 255 ? -16.651 -1.249 20.909 1.00 98.25 255 SER A N 1
ATOM 1951 C CA . SER A 1 255 ? -16.583 -0.081 20.034 1.00 98.25 255 SER A CA 1
ATOM 1952 C C . SER A 1 255 ? -16.474 1.195 20.860 1.00 98.25 255 SER A C 1
ATOM 1954 O O . SER A 1 255 ? -17.186 1.348 21.849 1.00 98.25 255 SER A O 1
ATOM 1956 N N . ALA A 1 256 ? -15.650 2.143 20.421 1.00 98.00 256 ALA A N 1
ATOM 1957 C CA . ALA A 1 256 ? -15.588 3.491 20.979 1.00 98.00 256 ALA A CA 1
ATOM 1958 C C . ALA A 1 256 ? -16.039 4.514 19.940 1.00 98.00 256 ALA A C 1
ATOM 1960 O O . ALA A 1 256 ? -15.817 4.326 18.742 1.00 98.00 256 ALA A O 1
ATOM 1961 N N . ARG A 1 257 ? -16.697 5.585 20.391 1.00 96.94 257 ARG A N 1
ATOM 1962 C CA . ARG A 1 257 ? -17.263 6.618 19.521 1.00 96.94 257 ARG A CA 1
ATOM 1963 C C . ARG A 1 257 ? -17.024 8.023 20.052 1.00 96.94 257 ARG A C 1
ATOM 1965 O O . ARG A 1 257 ? -17.222 8.291 21.237 1.00 96.94 257 ARG A O 1
ATOM 1972 N N . ASN A 1 258 ? -16.693 8.934 19.143 1.00 96.00 258 ASN A N 1
ATOM 1973 C CA . ASN A 1 258 ? -16.650 10.372 19.376 1.00 96.00 258 ASN A CA 1
ATOM 1974 C C . ASN A 1 258 ? -17.209 11.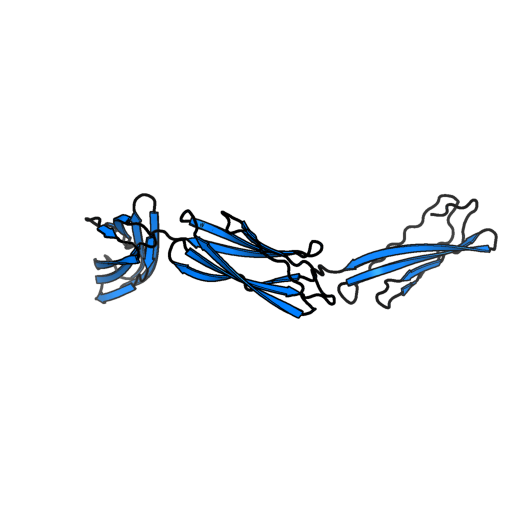109 18.146 1.00 96.00 258 ASN A C 1
ATOM 1976 O O . ASN A 1 258 ? -16.499 11.336 17.169 1.00 96.00 258 ASN A O 1
ATOM 1980 N N . GLY A 1 259 ? -18.513 11.406 18.146 1.00 92.81 259 GLY A N 1
ATOM 1981 C CA . GLY A 1 259 ? -19.196 11.924 16.956 1.00 92.81 259 GLY A CA 1
ATOM 1982 C C . GLY A 1 259 ? -19.137 10.922 15.795 1.00 92.81 259 GLY A C 1
ATOM 1983 O O . GLY A 1 259 ? -19.716 9.841 15.884 1.00 92.81 259 GLY A O 1
ATOM 1984 N N . THR A 1 260 ? -18.434 11.279 14.718 1.00 89.88 260 THR A N 1
ATOM 1985 C CA . THR A 1 260 ? -18.216 10.416 13.540 1.00 89.88 260 THR A CA 1
ATOM 1986 C C . THR A 1 260 ? -17.002 9.496 13.667 1.00 89.88 260 THR A C 1
ATOM 1988 O O . THR A 1 260 ? -16.826 8.614 12.831 1.00 89.88 260 THR A O 1
ATOM 1991 N N . LEU A 1 261 ? -16.149 9.694 14.675 1.00 90.88 261 LEU A N 1
ATOM 1992 C CA . LEU A 1 261 ? -14.972 8.860 14.909 1.00 90.88 261 LEU A CA 1
ATOM 1993 C C . LEU A 1 261 ? -15.405 7.562 15.585 1.00 90.88 261 LEU A C 1
ATOM 1995 O O . LEU A 1 261 ? -16.057 7.608 16.630 1.00 90.88 261 LEU A O 1
ATOM 1999 N N . ILE A 1 262 ? -15.050 6.423 14.995 1.00 94.06 262 ILE A N 1
ATOM 2000 C CA . ILE A 1 262 ? -15.408 5.096 15.495 1.00 94.06 262 ILE A CA 1
ATOM 2001 C C . ILE A 1 262 ? -14.206 4.168 15.320 1.00 94.06 262 ILE A C 1
ATOM 2003 O O . ILE A 1 262 ? -13.620 4.126 14.243 1.00 94.06 262 ILE A O 1
ATOM 2007 N N . ASP A 1 263 ? -13.878 3.401 16.354 1.00 95.75 263 ASP A N 1
ATOM 2008 C CA . ASP A 1 263 ? -12.990 2.237 16.248 1.00 95.75 263 ASP A CA 1
ATOM 2009 C C . ASP A 1 263 ? -13.605 1.063 17.006 1.00 95.75 263 ASP A C 1
ATOM 2011 O O . ASP A 1 263 ? -14.442 1.259 17.895 1.00 95.75 263 ASP A O 1
ATOM 2015 N N . SER A 1 264 ? -13.229 -0.160 16.634 1.00 96.88 264 SER A N 1
ATOM 2016 C CA . SER A 1 264 ? -13.771 -1.358 17.270 1.00 96.88 264 SER A CA 1
ATOM 2017 C C . SER A 1 264 ? -12.802 -2.537 17.275 1.00 96.88 264 SER A C 1
ATOM 2019 O O . SER A 1 264 ? -11.918 -2.647 16.424 1.00 96.88 264 SER A O 1
ATOM 2021 N N . ARG A 1 265 ? -12.992 -3.448 18.233 1.00 97.44 265 ARG A N 1
ATOM 2022 C CA . ARG A 1 265 ? -12.258 -4.711 18.359 1.00 97.44 265 ARG A CA 1
ATOM 2023 C C . ARG A 1 265 ? -13.221 -5.855 18.625 1.00 97.44 265 ARG A C 1
ATOM 2025 O O . ARG A 1 265 ? -14.191 -5.691 19.358 1.00 97.44 265 ARG A O 1
ATOM 2032 N N . ASN A 1 266 ? -12.927 -7.010 18.036 1.00 98.12 266 ASN A N 1
ATOM 2033 C CA . ASN A 1 266 ? -13.670 -8.249 18.241 1.00 98.12 266 ASN A CA 1
ATOM 2034 C C . ASN A 1 266 ? -12.845 -9.233 19.072 1.00 98.12 266 ASN A C 1
ATOM 2036 O O . ASN A 1 266 ? -11.620 -9.257 18.951 1.00 98.12 266 ASN A O 1
ATOM 2040 N N . LEU A 1 267 ? -13.519 -10.069 19.855 1.00 98.25 267 LEU A N 1
ATOM 2041 C CA . LEU A 1 267 ? -12.916 -11.163 20.607 1.00 98.25 267 LEU A CA 1
ATOM 2042 C C . LEU A 1 267 ? -13.851 -12.371 20.591 1.00 98.25 267 LEU A C 1
ATOM 2044 O O . LEU A 1 267 ? -15.021 -12.273 20.948 1.00 98.25 267 LEU A O 1
ATOM 2048 N N . THR A 1 268 ? -13.320 -13.533 20.221 1.00 98.31 268 THR A N 1
ATOM 2049 C CA . THR A 1 268 ? -14.044 -14.798 20.368 1.00 98.31 268 THR A CA 1
ATOM 2050 C C . THR A 1 268 ? -13.793 -15.375 21.759 1.00 98.31 268 THR A C 1
ATOM 2052 O O . THR A 1 268 ? -12.647 -15.623 22.125 1.00 98.31 268 THR A O 1
ATOM 2055 N N . VAL A 1 269 ? -14.860 -15.591 22.528 1.00 97.69 269 VAL A N 1
ATOM 2056 C CA . VAL A 1 269 ? -14.835 -16.120 23.897 1.00 97.69 269 VAL A CA 1
ATOM 2057 C C . VAL A 1 269 ? -15.686 -17.385 23.997 1.00 97.69 269 VAL A C 1
ATOM 2059 O O . VAL A 1 269 ? -16.751 -17.472 23.387 1.00 97.69 269 VAL A O 1
ATOM 2062 N N . ALA A 1 270 ? -15.219 -18.366 24.768 1.00 97.81 270 ALA A N 1
ATOM 2063 C CA . ALA A 1 270 ? -15.982 -19.558 25.123 1.00 97.81 270 ALA A CA 1
ATOM 2064 C C . ALA A 1 270 ? -16.528 -19.426 26.552 1.00 97.81 270 ALA A C 1
ATOM 2066 O O . ALA A 1 270 ? -15.767 -19.197 27.489 1.00 97.81 270 ALA A O 1
ATOM 2067 N N . ILE A 1 271 ? -17.840 -19.580 26.695 1.00 97.31 271 ILE A N 1
ATOM 2068 C CA . ILE A 1 271 ? -18.582 -19.581 27.954 1.00 97.31 271 ILE A CA 1
ATOM 2069 C C . ILE A 1 271 ? -18.963 -21.028 28.266 1.00 97.31 271 ILE A C 1
ATOM 2071 O O . ILE A 1 271 ? -19.571 -21.693 27.421 1.00 97.31 271 ILE A O 1
ATOM 2075 N N . ILE A 1 272 ? -18.584 -21.514 29.450 1.00 92.19 272 ILE A N 1
ATOM 2076 C CA . ILE A 1 272 ? -18.660 -22.930 29.850 1.00 92.19 272 ILE A CA 1
ATOM 2077 C C . ILE A 1 272 ? -19.498 -23.147 31.102 1.00 92.19 272 ILE A C 1
ATOM 2079 O O . ILE A 1 272 ? -19.526 -22.249 31.969 1.00 92.19 272 ILE A O 1
#

Radius of gyration: 34.43 Å; Cα contacts (8 Å, |Δi|>4): 664; chains: 1; bounding box: 56×42×100 Å

pLDDT: mean 94.98, std 5.52, range [54.88, 98.75]

Solvent-accessible surface area (backbone atoms only — not comparable to full-atom values): 15135 Å² total; per-residue (Å²): 105,34,83,55,95,56,50,36,28,62,30,40,41,37,36,36,51,65,72,92,46,73,52,65,58,92,68,62,48,66,65,34,49,59,74,32,70,82,88,86,89,84,88,81,84,73,95,61,68,49,77,26,68,25,35,43,38,38,38,26,35,38,96,92,36,82,47,76,50,73,50,76,51,77,48,75,35,70,89,74,47,36,41,43,48,42,78,67,43,78,77,44,74,57,40,43,39,37,29,37,34,33,34,39,33,23,74,34,91,56,70,47,55,62,31,39,43,36,39,33,53,68,84,52,74,51,63,57,93,64,68,42,69,36,46,54,74,34,70,49,80,48,73,49,80,47,70,51,93,62,66,46,80,33,56,26,35,43,36,39,33,49,88,84,40,58,32,62,42,76,39,82,43,76,29,50,53,48,43,47,44,74,69,44,76,79,45,76,58,53,43,34,38,30,33,36,33,36,40,33,27,32,33,97,52,70,46,68,56,36,34,43,39,40,35,48,69,72,92,46,73,50,65,56,92,62,63,44,71,31,47,53,73,31,72,46,83,46,76,46,81,47,73,51,96,59,66,48,78,33,63,25,35,44,35,38,36,42,90,90,47,72,28,63,42,75,42,81,46,79,35,91

Sequence (272 aa):
MNDGNTAVVDIQWWFDTNDSHIINSTINISSLAVNEMAFVYIEYNYSSSGSFNVKANATGISQSTTTTASLTSTVTVGNVTSLNVYDFSVLYQNSTLVVFGFSINNTGTINLTNLNWSLNTGTETITANELFDTKPNESIFVFAEYKYPTNGEFNAVASATDGTNSDSESLPVNVKAIEVSNLSVLNISGTIGVFEFIIENKLATNLTNVSWIFDTKNSNVINSTLTTALQPSEQMFVYVDYNFTATGTFNVNASARNGTLIDSRNLTVAII

Mean predicted aligned error: 10.09 Å